Protein AF-A0AAW2Z610-F1 (afdb_monomer_lite)

Radius of gyration: 29.74 Å; chains: 1; bounding box: 74×66×69 Å

Secondary structure (DSSP, 8-state):
--------------------------------------------------------------HHHHHTTTTS-HHHHHHHHTS-HHHHHHHHHHTT--S-GGGGS-HHHHHTSHHHHHH---TT------HHHHHHHHHHHHHHHHT-----GGG---------GGGGG------TTSSSSS-------

Organism: NCBI:txid1008807

Structure (mmCIF, N/CA/C/O backbone):
data_AF-A0AAW2Z610-F1
#
_entry.id   AF-A0AAW2Z610-F1
#
loop_
_atom_site.group_PDB
_atom_site.id
_atom_site.type_symbol
_atom_site.label_atom_id
_atom_site.label_alt_id
_atom_site.label_comp_id
_atom_site.label_asym_id
_atom_site.label_entity_id
_atom_site.label_seq_id
_atom_site.pdbx_PDB_ins_code
_atom_site.Cartn_x
_atom_site.Cartn_y
_atom_site.Cartn_z
_atom_site.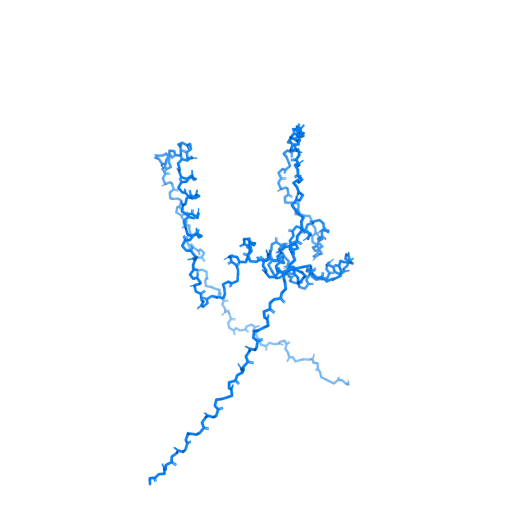occupancy
_atom_site.B_iso_or_equiv
_atom_site.auth_seq_id
_atom_site.auth_comp_id
_atom_site.auth_asym_id
_atom_site.auth_atom_id
_atom_site.pdbx_PDB_model_num
ATOM 1 N N . MET A 1 1 ? 39.059 36.632 32.746 1.00 48.03 1 MET A N 1
ATOM 2 C CA . MET A 1 1 ? 37.809 36.703 31.964 1.00 48.03 1 MET A CA 1
ATOM 3 C C . MET A 1 1 ? 38.210 36.433 30.533 1.00 48.03 1 MET A C 1
ATOM 5 O O . MET A 1 1 ? 39.020 37.178 30.006 1.00 48.03 1 MET A O 1
ATOM 9 N N . VAL A 1 2 ? 37.829 35.264 30.027 1.00 54.25 2 VAL A N 1
ATOM 10 C CA . VAL A 1 2 ? 38.262 34.728 28.732 1.00 54.25 2 VAL A CA 1
ATOM 11 C C . VAL A 1 2 ? 37.172 35.094 27.732 1.00 54.25 2 VAL A C 1
ATOM 13 O O . VAL A 1 2 ? 36.007 34.819 28.003 1.00 54.25 2 VAL A O 1
ATOM 16 N N . GLU A 1 3 ? 37.532 35.790 26.657 1.00 62.56 3 GLU A N 1
ATOM 17 C CA . GLU A 1 3 ? 36.595 36.161 25.597 1.00 62.56 3 GLU A CA 1
ATOM 18 C C . GLU A 1 3 ? 36.526 35.029 24.569 1.00 62.56 3 GLU A C 1
ATOM 20 O O . GLU A 1 3 ? 37.522 34.709 23.918 1.00 62.56 3 GLU A O 1
ATOM 25 N N . ASP A 1 4 ? 35.355 34.404 24.459 1.00 62.88 4 ASP A N 1
ATOM 26 C CA . ASP A 1 4 ? 35.074 33.347 23.493 1.00 62.88 4 ASP A CA 1
ATOM 27 C C . ASP A 1 4 ? 34.683 33.952 22.137 1.00 62.88 4 ASP A C 1
ATOM 29 O O . ASP A 1 4 ? 33.720 34.712 22.011 1.00 62.88 4 ASP A O 1
ATOM 33 N N . GLY A 1 5 ? 35.454 33.589 21.111 1.00 60.78 5 GLY A N 1
ATOM 34 C CA . GLY A 1 5 ? 35.233 33.962 19.720 1.00 60.78 5 GLY A CA 1
ATOM 35 C C . GLY A 1 5 ? 34.087 33.186 19.066 1.00 60.78 5 GLY A C 1
ATOM 36 O O . GLY A 1 5 ? 34.005 31.961 19.144 1.00 60.78 5 GLY A O 1
ATOM 37 N N . LEU A 1 6 ? 33.234 33.915 18.347 1.00 60.59 6 LEU A N 1
ATOM 38 C CA . LEU A 1 6 ? 32.196 33.380 17.469 1.00 60.59 6 LEU A CA 1
ATOM 39 C C . LEU A 1 6 ? 32.419 33.907 16.047 1.00 60.59 6 LEU A C 1
ATOM 41 O O . LEU A 1 6 ? 31.909 34.960 15.678 1.00 60.59 6 LEU A O 1
ATOM 45 N N . GLU A 1 7 ? 33.140 33.146 15.225 1.00 59.97 7 GLU A N 1
ATOM 46 C CA . GLU A 1 7 ? 33.149 33.325 13.770 1.00 59.97 7 GLU A CA 1
ATOM 47 C C . GLU A 1 7 ? 32.462 32.126 13.111 1.00 59.97 7 GLU A C 1
ATOM 49 O O . GLU A 1 7 ? 33.054 31.068 12.903 1.00 59.97 7 GLU A O 1
ATOM 54 N N . ASN A 1 8 ? 31.181 32.287 12.776 1.00 55.69 8 ASN A N 1
ATOM 55 C CA . ASN A 1 8 ? 30.439 31.319 11.973 1.00 55.69 8 ASN A CA 1
ATOM 56 C C . ASN A 1 8 ? 30.321 31.860 10.543 1.00 55.69 8 ASN A C 1
ATOM 58 O O . ASN A 1 8 ? 29.504 32.731 10.242 1.00 55.69 8 ASN A O 1
ATOM 62 N N . THR A 1 9 ? 31.177 31.360 9.652 1.00 55.22 9 THR A N 1
ATOM 63 C CA . THR A 1 9 ? 31.204 31.744 8.238 1.00 55.22 9 THR A CA 1
ATOM 64 C C . THR A 1 9 ? 30.067 31.057 7.477 1.00 55.22 9 THR A C 1
ATOM 66 O O . THR A 1 9 ? 30.121 29.882 7.109 1.00 55.22 9 THR A O 1
ATOM 69 N N . GLY A 1 10 ? 29.000 31.817 7.227 1.00 56.06 10 GLY A N 1
ATOM 70 C CA . GLY A 1 10 ? 27.872 31.409 6.395 1.00 56.06 10 GLY A CA 1
ATOM 71 C C . GLY A 1 10 ? 28.283 31.205 4.936 1.00 56.06 10 GLY A C 1
ATOM 72 O O . GLY A 1 10 ? 28.441 32.158 4.176 1.00 56.06 10 GLY A O 1
ATOM 73 N N . LYS A 1 11 ? 28.414 29.946 4.506 1.00 61.00 11 LYS A N 1
ATOM 74 C CA . LYS A 1 11 ? 28.539 29.589 3.085 1.00 61.00 11 LYS A CA 1
ATOM 75 C C . LYS A 1 11 ? 27.160 29.604 2.422 1.00 61.00 11 LYS A C 1
ATOM 77 O O . LYS A 1 11 ? 26.455 28.595 2.399 1.00 61.00 11 LYS A O 1
ATOM 82 N N . GLY A 1 12 ? 26.796 30.756 1.863 1.00 53.06 12 GLY A N 1
ATOM 83 C CA . GLY A 1 12 ? 25.652 30.906 0.967 1.00 53.06 12 GLY A CA 1
ATOM 84 C C . GLY A 1 12 ? 25.846 30.102 -0.321 1.00 53.06 12 GLY A C 1
ATOM 85 O O . GLY A 1 12 ? 26.834 30.275 -1.035 1.00 53.06 12 GLY A O 1
ATOM 86 N N . ARG A 1 13 ? 24.902 29.210 -0.636 1.00 58.84 13 ARG A N 1
ATOM 87 C CA . ARG A 1 13 ? 24.824 28.569 -1.955 1.00 58.84 13 ARG A CA 1
ATOM 88 C C . ARG A 1 13 ? 23.945 29.424 -2.857 1.00 58.84 13 ARG A C 1
ATOM 90 O O . ARG A 1 13 ? 22.741 29.523 -2.656 1.00 58.84 13 ARG A O 1
ATOM 97 N N . ASN A 1 14 ? 24.584 30.032 -3.846 1.00 58.62 14 ASN A N 1
ATOM 98 C CA . ASN A 1 14 ? 23.962 30.794 -4.917 1.00 58.62 14 ASN A CA 1
ATOM 99 C C . ASN A 1 14 ? 23.337 29.816 -5.932 1.00 58.62 14 ASN A C 1
ATOM 101 O O . ASN A 1 14 ? 24.054 29.185 -6.711 1.00 58.62 14 ASN A O 1
ATOM 105 N N . ILE A 1 15 ? 22.015 29.629 -5.877 1.00 65.75 15 ILE A N 1
ATOM 106 C CA . ILE A 1 15 ? 21.271 28.828 -6.858 1.00 65.75 15 ILE A CA 1
ATOM 107 C C . ILE A 1 15 ? 20.930 29.745 -8.031 1.00 65.75 15 ILE A C 1
ATOM 109 O O . ILE A 1 15 ? 20.073 30.621 -7.951 1.00 65.75 15 ILE A O 1
ATOM 113 N N . LYS A 1 16 ? 21.658 29.539 -9.125 1.00 61.31 16 LYS A N 1
ATOM 114 C CA . LYS A 1 16 ? 21.497 30.232 -10.399 1.00 61.31 16 LYS A CA 1
ATOM 115 C C . LYS A 1 16 ? 20.236 29.694 -11.085 1.00 61.31 16 LYS A C 1
ATOM 117 O O . LYS A 1 16 ? 20.254 28.599 -11.643 1.00 61.31 16 LYS A O 1
ATOM 122 N N . ASN A 1 17 ? 19.142 30.448 -11.014 1.00 53.19 17 ASN A N 1
ATOM 123 C CA . ASN A 1 17 ? 17.925 30.173 -11.774 1.00 53.19 17 ASN A CA 1
ATOM 124 C C . ASN A 1 17 ? 18.220 30.370 -13.266 1.00 53.19 17 ASN A C 1
ATOM 126 O O . ASN A 1 17 ? 18.568 31.471 -13.693 1.00 53.19 17 ASN A O 1
ATOM 130 N N . LYS A 1 18 ? 18.123 29.288 -14.043 1.00 61.69 18 LYS A N 1
ATOM 131 C CA . LYS A 1 18 ? 18.209 29.318 -15.502 1.00 61.69 18 LYS A CA 1
ATOM 132 C C . LYS A 1 18 ? 16.789 29.318 -16.057 1.00 61.69 18 LYS A C 1
ATOM 134 O O . LYS A 1 18 ? 16.090 28.310 -15.990 1.00 61.69 18 LYS A O 1
ATOM 139 N N . SER A 1 19 ? 16.389 30.492 -16.520 1.00 61.28 19 SER A N 1
ATOM 140 C CA . SER A 1 19 ? 15.178 30.749 -17.283 1.00 61.28 19 SER A CA 1
ATOM 141 C C . SER A 1 19 ? 15.263 30.135 -18.682 1.00 61.28 19 SER A C 1
ATOM 143 O O . SER A 1 19 ? 16.357 29.918 -19.203 1.00 61.28 19 SER A O 1
ATOM 145 N N . ASP A 1 20 ? 14.073 29.960 -19.257 1.00 53.59 20 ASP A N 1
ATOM 146 C CA . ASP A 1 20 ? 13.773 29.828 -20.683 1.00 53.59 20 ASP A CA 1
ATOM 147 C C . ASP A 1 20 ? 14.098 28.482 -21.345 1.00 53.59 20 ASP A C 1
ATOM 149 O O . ASP A 1 20 ? 15.247 28.145 -21.590 1.00 53.59 20 ASP A O 1
ATOM 153 N N . GLU A 1 21 ? 13.050 27.744 -21.734 1.00 58.50 21 GLU A N 1
ATOM 154 C CA . GLU A 1 21 ? 12.714 27.684 -23.160 1.00 58.50 21 GLU A CA 1
ATOM 155 C C . GLU A 1 21 ? 11.258 27.252 -23.388 1.00 58.50 21 GLU A C 1
ATOM 157 O O . GLU A 1 21 ? 10.757 26.261 -22.853 1.00 58.50 21 GLU A O 1
ATOM 162 N N . LYS A 1 22 ? 10.572 28.055 -24.199 1.00 55.06 22 LYS A N 1
ATOM 163 C CA . LYS A 1 22 ? 9.218 27.857 -24.704 1.00 55.06 22 LYS A CA 1
ATOM 164 C C . LYS A 1 22 ? 9.199 26.677 -25.678 1.00 55.06 22 LYS A C 1
ATOM 166 O O . LYS A 1 22 ? 9.971 26.662 -26.630 1.00 55.06 22 LYS A O 1
ATOM 171 N N . ARG A 1 23 ? 8.228 25.769 -25.541 1.00 56.94 23 ARG A N 1
ATOM 172 C CA . ARG A 1 23 ? 7.770 24.950 -26.672 1.00 56.94 23 ARG A CA 1
ATOM 173 C C . ARG A 1 23 ? 6.259 24.763 -26.619 1.00 56.94 23 ARG A C 1
ATOM 175 O O . ARG A 1 23 ? 5.730 23.865 -25.976 1.00 56.94 23 ARG A O 1
ATOM 182 N N . SER A 1 24 ? 5.585 25.682 -27.299 1.00 61.16 24 SER A N 1
ATOM 183 C CA . SER A 1 24 ? 4.269 25.490 -27.900 1.00 61.16 24 SER A CA 1
ATOM 184 C C . SER A 1 24 ? 4.305 24.299 -28.861 1.00 61.16 24 SER A C 1
ATOM 186 O O . SER A 1 24 ? 5.306 24.140 -29.551 1.00 61.16 24 SER A O 1
ATOM 188 N N . HIS A 1 25 ? 3.241 23.490 -28.886 1.00 46.66 25 HIS A N 1
ATOM 189 C CA . HIS A 1 25 ? 2.598 22.847 -30.051 1.00 46.66 25 HIS A CA 1
ATOM 190 C C . HIS A 1 25 ? 1.812 21.604 -29.595 1.00 46.66 25 HIS A C 1
ATOM 192 O O . HIS A 1 25 ? 2.359 20.747 -28.910 1.00 46.66 25 HIS A O 1
ATOM 198 N N . GLY A 1 26 ? 0.549 21.501 -30.028 1.00 48.19 26 GLY A N 1
ATOM 199 C CA . GLY A 1 26 ? -0.184 20.230 -30.078 1.00 48.19 26 GLY A CA 1
ATOM 200 C C . GLY A 1 26 ? -1.444 20.155 -29.223 1.00 48.19 26 GLY A C 1
ATOM 201 O O . GLY A 1 26 ? -1.530 19.323 -28.328 1.00 48.19 26 GLY A O 1
ATOM 202 N N . LEU A 1 27 ? -2.429 21.010 -29.505 1.00 49.12 27 LEU A N 1
ATOM 203 C CA . LEU A 1 27 ? -3.800 20.831 -29.031 1.00 49.12 27 LEU A CA 1
ATOM 204 C C . LEU A 1 27 ? -4.490 19.808 -29.955 1.00 49.12 27 LEU A C 1
ATOM 206 O O . LEU A 1 27 ? -5.185 20.197 -30.888 1.00 49.12 27 LEU A O 1
ATOM 210 N N . GLU A 1 28 ? -4.264 18.512 -29.739 1.00 54.34 28 GLU A N 1
ATOM 211 C CA . GLU A 1 28 ? -5.088 17.468 -30.361 1.00 54.34 28 GLU A CA 1
ATOM 212 C C . GLU A 1 28 ? -6.207 17.074 -29.397 1.00 54.34 28 GLU A C 1
ATOM 214 O O . GLU A 1 28 ? -5.995 16.517 -28.319 1.00 54.34 28 GLU A O 1
ATOM 219 N N . GLN A 1 29 ? -7.423 17.447 -29.783 1.00 44.22 29 GLN A N 1
ATOM 220 C CA . GLN A 1 29 ? -8.654 17.074 -29.110 1.00 44.22 29 GLN A CA 1
ATOM 221 C C . GLN A 1 29 ? -8.979 15.624 -29.482 1.00 44.22 29 GLN A C 1
ATOM 223 O O . GLN A 1 29 ? -9.580 15.359 -30.519 1.00 44.22 29 GLN A O 1
ATOM 228 N N . CYS A 1 30 ? -8.586 14.672 -28.640 1.00 40.16 30 CYS A N 1
ATOM 229 C CA . CYS A 1 30 ? -9.021 13.285 -28.774 1.00 40.16 30 CYS A CA 1
ATOM 230 C C . CYS A 1 30 ? -10.387 13.126 -28.092 1.00 40.16 30 CYS A C 1
ATOM 232 O O . CYS A 1 30 ? -10.473 12.858 -26.892 1.00 40.16 30 CYS A O 1
ATOM 234 N N . THR A 1 31 ? -11.470 13.300 -28.849 1.00 51.00 31 THR A N 1
ATOM 235 C CA . THR A 1 31 ? -12.830 12.946 -28.425 1.00 51.00 31 THR A CA 1
ATOM 236 C C . THR A 1 31 ? -12.934 11.426 -28.300 1.00 51.00 31 THR A C 1
ATOM 238 O O . THR A 1 31 ? -13.162 10.722 -29.282 1.00 51.00 31 THR A O 1
ATOM 241 N N . THR A 1 32 ? -12.729 10.899 -27.093 1.00 55.25 32 THR A N 1
ATOM 242 C CA . THR A 1 32 ? -12.977 9.481 -26.810 1.00 55.25 32 THR A CA 1
ATOM 243 C C . THR A 1 32 ? -14.463 9.299 -26.545 1.00 55.25 32 THR A C 1
ATOM 245 O O . THR A 1 32 ? -14.967 9.635 -25.475 1.00 55.25 32 THR A O 1
ATOM 248 N N . THR A 1 33 ? -15.157 8.785 -27.555 1.00 56.94 33 THR A N 1
A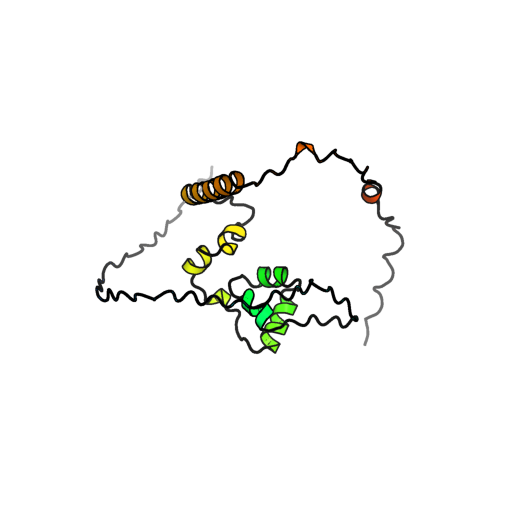TOM 249 C CA . THR A 1 33 ? -16.507 8.233 -27.472 1.00 56.94 33 THR A CA 1
ATOM 250 C C . THR A 1 33 ? -16.571 7.220 -26.332 1.00 56.94 33 THR A C 1
ATOM 252 O O . THR A 1 33 ? -15.944 6.164 -26.382 1.00 56.94 33 THR A O 1
ATOM 255 N N . ILE A 1 34 ? -17.322 7.555 -25.285 1.00 49.72 34 ILE A N 1
ATOM 256 C CA . ILE A 1 34 ? -17.634 6.651 -24.181 1.00 49.72 34 ILE A CA 1
ATOM 257 C C . ILE A 1 34 ? -18.742 5.718 -24.679 1.00 49.72 34 ILE A C 1
ATOM 259 O O . ILE A 1 34 ? -19.923 6.053 -24.631 1.00 49.72 34 ILE A O 1
ATOM 263 N N . GLY A 1 35 ? -18.351 4.557 -25.203 1.00 49.44 35 GLY A N 1
ATOM 264 C CA . GLY A 1 35 ? -19.255 3.430 -25.405 1.00 49.44 35 GLY A CA 1
ATOM 265 C C . GLY A 1 35 ? -19.542 2.772 -24.058 1.00 49.44 35 GLY A C 1
ATOM 266 O O . GLY A 1 35 ? -18.708 2.038 -23.535 1.00 49.44 35 GLY A O 1
ATOM 267 N N . LEU A 1 36 ? -20.705 3.065 -23.477 1.00 48.50 36 LEU A N 1
ATOM 268 C CA . LEU A 1 36 ? -21.259 2.303 -22.359 1.00 48.50 36 LEU A CA 1
ATOM 269 C C . LEU A 1 36 ? -21.870 1.011 -22.917 1.00 48.50 36 LEU A C 1
ATOM 271 O O . LEU A 1 36 ? -23.078 0.927 -23.126 1.00 48.50 36 LEU A O 1
ATOM 275 N N . GLU A 1 37 ? -21.034 0.007 -23.180 1.00 47.50 37 GLU A N 1
ATOM 276 C CA . GLU A 1 37 ? -21.512 -1.368 -23.331 1.00 47.50 37 GLU A CA 1
ATOM 277 C C . GLU A 1 37 ? -21.808 -1.924 -21.933 1.00 47.50 37 GLU A C 1
ATOM 279 O O . GLU A 1 37 ? -20.920 -2.266 -21.148 1.00 47.50 37 GLU A O 1
ATOM 284 N N . LEU A 1 38 ? -23.098 -1.937 -21.599 1.00 53.91 38 LEU A N 1
ATOM 285 C CA . LEU A 1 38 ? -23.654 -2.603 -20.429 1.00 53.91 38 LEU A CA 1
ATOM 286 C C . LEU A 1 38 ? -23.567 -4.121 -20.630 1.00 53.91 38 LEU A C 1
ATOM 288 O O . LEU A 1 38 ? -24.530 -4.759 -21.051 1.00 53.91 38 LEU A O 1
ATOM 292 N N . ASN A 1 39 ? -22.423 -4.709 -20.284 1.00 51.16 39 ASN A N 1
ATOM 293 C CA . ASN A 1 39 ? -22.329 -6.153 -20.102 1.00 51.16 39 ASN A CA 1
ATOM 294 C C . ASN A 1 39 ? -22.974 -6.536 -18.768 1.00 51.16 39 ASN A C 1
ATOM 296 O O . ASN A 1 39 ? -22.394 -6.435 -17.686 1.00 51.16 39 ASN A O 1
ATOM 300 N N . SER A 1 40 ? -24.230 -6.957 -18.886 1.00 52.88 40 SER A N 1
ATOM 301 C CA . SER A 1 40 ? -24.996 -7.686 -17.884 1.00 52.88 40 SER A CA 1
ATOM 302 C C . SER A 1 40 ? -24.394 -9.084 -17.690 1.00 52.88 40 SER A C 1
ATOM 304 O O . SER A 1 40 ? -24.893 -10.067 -18.237 1.00 52.88 40 SER A O 1
ATOM 306 N N . GLU A 1 41 ? -23.341 -9.194 -16.883 1.00 48.06 41 GLU A N 1
ATOM 307 C CA . GLU A 1 41 ? -22.791 -10.481 -16.444 1.00 48.06 41 GLU A CA 1
ATOM 308 C C . GLU A 1 41 ? -23.065 -10.704 -14.952 1.00 48.06 41 GLU A C 1
ATOM 310 O O . GLU A 1 41 ? -22.326 -10.305 -14.058 1.00 48.06 41 GLU A O 1
ATOM 315 N N . LYS A 1 42 ? -24.221 -11.333 -14.721 1.00 51.91 42 LYS A N 1
ATOM 316 C CA . LYS A 1 42 ? -24.447 -12.443 -13.787 1.00 51.91 42 LYS A CA 1
ATOM 317 C C . LYS A 1 42 ? -23.645 -12.380 -12.478 1.00 51.91 42 LYS A C 1
ATOM 319 O O . LYS A 1 42 ? -22.539 -12.899 -12.369 1.00 51.91 42 LYS A O 1
ATOM 324 N N . ALA A 1 43 ? -24.294 -11.847 -11.446 1.00 45.38 43 ALA A N 1
ATOM 325 C CA . ALA A 1 43 ? -23.890 -11.993 -10.056 1.00 45.38 43 ALA A CA 1
ATOM 326 C C .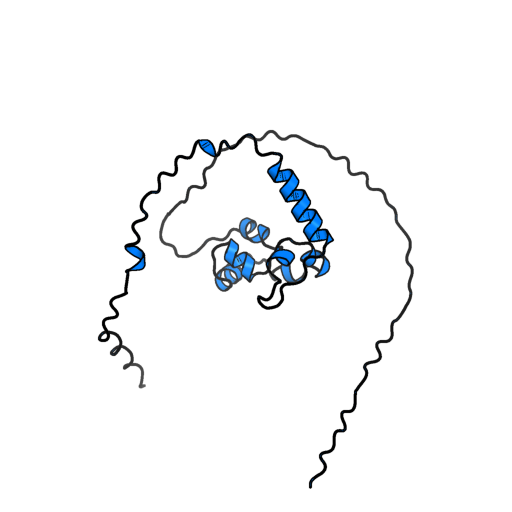 ALA A 1 43 ? -23.835 -13.480 -9.652 1.00 45.38 43 ALA A C 1
ATOM 328 O O . ALA A 1 43 ? -24.813 -14.056 -9.176 1.00 45.38 43 ALA A O 1
ATOM 329 N N . SER A 1 44 ? -22.674 -14.111 -9.813 1.00 45.19 44 SER A N 1
ATOM 330 C CA . SER A 1 44 ? -22.294 -15.272 -9.016 1.00 45.19 44 SER A CA 1
ATOM 331 C C . SER A 1 44 ? -21.860 -14.760 -7.646 1.00 45.19 44 SER A C 1
ATOM 333 O O . SER A 1 44 ? -20.721 -14.350 -7.433 1.00 45.19 44 SER A O 1
ATOM 335 N N . SER A 1 45 ? -22.833 -14.744 -6.741 1.00 45.75 45 SER A N 1
ATOM 336 C CA . SER A 1 45 ? -22.687 -14.643 -5.293 1.00 45.75 45 SER A CA 1
ATOM 337 C C . SER A 1 45 ? -21.761 -15.752 -4.770 1.00 45.75 45 SER A C 1
ATOM 339 O O . SER A 1 45 ? -22.227 -16.773 -4.271 1.00 45.75 45 SER A O 1
ATOM 341 N N . SER A 1 46 ? -20.446 -15.569 -4.886 1.00 41.41 46 SER A N 1
ATOM 342 C CA . SER A 1 46 ? -19.460 -16.366 -4.157 1.00 41.41 46 SER A CA 1
ATOM 343 C C . SER A 1 46 ? -19.074 -15.589 -2.905 1.00 41.41 46 SER A C 1
ATOM 345 O O . SER A 1 46 ? -18.242 -14.678 -2.934 1.00 41.41 46 SER A O 1
ATOM 347 N N . SER A 1 47 ? -19.757 -15.934 -1.818 1.00 49.00 47 SER A N 1
ATOM 348 C CA . SER A 1 47 ? -19.369 -15.621 -0.446 1.00 49.00 47 SER A CA 1
ATOM 349 C C . SER A 1 47 ? -17.862 -15.874 -0.257 1.00 49.00 47 SER A C 1
ATOM 351 O O . SER A 1 47 ? -17.352 -16.827 -0.849 1.00 49.00 47 SER A O 1
ATOM 353 N N . PRO A 1 48 ? -17.119 -15.057 0.514 1.00 54.28 48 PRO A N 1
ATOM 354 C CA . PRO A 1 48 ? -15.710 -15.313 0.779 1.00 54.28 48 PRO A CA 1
ATOM 355 C C . PRO A 1 48 ? -15.608 -16.537 1.692 1.00 54.28 48 PRO A C 1
ATOM 357 O O . PRO A 1 48 ? -15.613 -16.433 2.918 1.00 54.28 48 PRO A O 1
ATOM 360 N N . GLU A 1 49 ? -15.569 -17.705 1.068 1.00 46.88 49 GLU A N 1
ATOM 361 C CA . GLU A 1 49 ? -15.309 -18.982 1.703 1.00 46.88 49 GLU A CA 1
ATOM 362 C C . GLU A 1 49 ? -13.876 -18.945 2.233 1.00 46.88 49 GLU A C 1
ATOM 364 O O . GLU A 1 49 ? -12.888 -18.935 1.496 1.00 46.88 49 GLU A O 1
ATOM 369 N N . LEU A 1 50 ? -13.777 -18.802 3.552 1.00 53.56 50 LEU A N 1
ATOM 370 C CA . LEU A 1 50 ? -12.548 -18.981 4.300 1.00 53.56 50 LEU A CA 1
ATOM 371 C C . LEU A 1 50 ? -12.218 -20.474 4.261 1.00 53.56 50 LEU A C 1
ATOM 373 O O . LEU A 1 50 ? -12.496 -21.195 5.216 1.00 53.56 50 LEU A O 1
ATOM 377 N N . GLU A 1 51 ? -11.657 -20.936 3.143 1.00 56.00 51 GLU A N 1
ATOM 378 C CA . GLU A 1 51 ? -11.097 -22.279 3.046 1.00 56.00 51 GLU A CA 1
ATOM 379 C C . GLU A 1 51 ? -9.898 -22.385 3.990 1.00 56.00 51 GLU A C 1
ATOM 381 O O . GLU A 1 51 ? -8.761 -22.002 3.701 1.00 56.00 51 GLU A O 1
ATOM 386 N N . LEU A 1 52 ? -10.208 -22.880 5.183 1.00 62.94 52 LEU A N 1
ATOM 387 C CA . LEU A 1 52 ? -9.278 -23.261 6.223 1.00 62.94 52 LEU A CA 1
ATOM 388 C C . LEU A 1 52 ? -8.783 -24.683 5.908 1.00 62.94 52 LEU A C 1
ATOM 390 O O . LEU A 1 52 ? -9.168 -25.639 6.574 1.00 62.94 52 LEU A O 1
ATOM 394 N N . ALA A 1 53 ? -7.967 -24.840 4.863 1.00 50.66 53 ALA A N 1
ATOM 395 C CA . ALA A 1 53 ? -7.429 -26.143 4.472 1.00 50.66 53 ALA A CA 1
ATOM 396 C C . ALA A 1 53 ? -5.896 -26.193 4.588 1.00 50.66 53 ALA A C 1
ATOM 398 O O . ALA A 1 53 ? -5.156 -25.539 3.857 1.00 50.66 53 ALA A O 1
ATOM 399 N N . GLU A 1 54 ? -5.477 -26.997 5.567 1.00 49.50 54 GLU A N 1
ATOM 400 C CA . GLU A 1 54 ? -4.205 -27.711 5.709 1.00 49.50 54 GLU A CA 1
ATOM 401 C C . GLU A 1 54 ? -2.903 -26.908 5.608 1.00 49.50 54 GLU A C 1
ATOM 403 O O . GLU A 1 54 ? -2.296 -26.761 4.551 1.00 49.50 54 GLU A O 1
ATOM 408 N N . ASN A 1 55 ? -2.474 -26.454 6.793 1.00 52.56 55 ASN A N 1
ATOM 409 C CA . ASN A 1 55 ? -1.130 -26.382 7.397 1.00 52.56 55 ASN A CA 1
ATOM 410 C C . ASN A 1 55 ? 0.139 -26.571 6.535 1.00 52.56 55 ASN A C 1
ATOM 412 O O . ASN A 1 55 ? 1.178 -27.039 7.002 1.00 52.56 55 ASN A O 1
ATOM 416 N N . THR A 1 56 ? 0.120 -26.125 5.292 1.00 52.56 56 THR A N 1
ATOM 417 C CA . THR A 1 56 ? 1.309 -25.781 4.542 1.00 52.56 56 THR A CA 1
ATOM 418 C C . THR A 1 56 ? 1.511 -24.299 4.796 1.00 52.56 56 THR A C 1
ATOM 420 O O . THR A 1 56 ? 0.838 -23.447 4.228 1.00 52.56 56 THR A O 1
ATOM 423 N N . HIS A 1 57 ? 2.452 -23.956 5.679 1.00 64.62 57 HIS A N 1
ATOM 424 C CA . HIS A 1 57 ? 2.816 -22.573 6.041 1.00 64.62 57 HIS A CA 1
ATOM 425 C C . HIS A 1 57 ? 3.296 -21.696 4.854 1.00 64.62 57 HIS A C 1
ATOM 427 O O . HIS A 1 57 ? 3.894 -20.633 5.034 1.00 64.62 57 HIS A O 1
ATOM 433 N N . ARG A 1 58 ? 3.075 -22.134 3.612 1.00 74.44 58 ARG A N 1
ATOM 434 C CA . ARG A 1 58 ? 3.433 -21.463 2.373 1.00 74.44 58 ARG A CA 1
ATOM 435 C C . ARG A 1 58 ? 2.237 -20.666 1.873 1.00 74.44 58 ARG A C 1
ATOM 437 O O . ARG A 1 58 ? 1.438 -21.136 1.077 1.00 74.44 58 ARG A O 1
ATOM 444 N N . ILE A 1 59 ? 2.177 -19.406 2.287 1.00 86.12 59 ILE A N 1
ATOM 445 C CA . ILE A 1 59 ? 1.232 -18.430 1.740 1.00 86.12 59 ILE A CA 1
ATOM 446 C C . ILE A 1 59 ? 1.480 -18.321 0.225 1.00 86.12 59 ILE A C 1
ATOM 448 O O . ILE A 1 59 ? 2.569 -17.923 -0.216 1.00 86.12 59 ILE A O 1
ATOM 452 N N . ASN A 1 60 ? 0.496 -18.731 -0.574 1.00 89.25 60 ASN A N 1
ATOM 453 C CA . ASN A 1 60 ? 0.536 -18.641 -2.030 1.00 89.25 60 ASN A CA 1
ATOM 454 C C . ASN A 1 60 ? -0.032 -17.283 -2.456 1.00 89.25 60 ASN A C 1
ATOM 456 O O . ASN A 1 60 ? -1.201 -16.974 -2.229 1.00 89.25 60 ASN A O 1
ATOM 460 N N . LEU A 1 61 ? 0.817 -16.437 -3.043 1.00 92.81 61 LEU A N 1
ATOM 461 C CA . LEU A 1 61 ? 0.434 -15.115 -3.533 1.00 92.81 61 LEU A CA 1
ATOM 462 C C . LEU A 1 61 ? 0.422 -15.136 -5.062 1.00 92.81 61 LEU A C 1
ATOM 464 O O . LEU A 1 61 ? 1.479 -15.205 -5.683 1.00 92.81 61 LEU A O 1
ATOM 468 N N . SER A 1 62 ? -0.769 -15.057 -5.662 1.00 94.94 62 SER A N 1
ATOM 469 C CA . SER A 1 62 ? -0.909 -14.916 -7.116 1.00 94.94 62 SER A CA 1
ATOM 470 C C . SER A 1 62 ? -0.396 -13.553 -7.595 1.00 94.94 62 SER A C 1
ATOM 472 O O . SER A 1 62 ? -0.568 -12.532 -6.916 1.00 94.94 62 SER A O 1
ATOM 474 N N . ARG A 1 63 ? 0.179 -13.532 -8.803 1.00 95.31 63 ARG A N 1
ATOM 475 C CA . ARG A 1 63 ? 0.666 -12.326 -9.485 1.00 95.31 63 ARG A CA 1
ATOM 476 C C . ARG A 1 63 ? -0.396 -11.229 -9.543 1.00 95.31 63 ARG A C 1
ATOM 478 O O . ARG A 1 63 ? -0.094 -10.076 -9.233 1.00 95.31 63 ARG A O 1
ATOM 485 N N . ASP A 1 64 ? -1.638 -11.584 -9.859 1.00 96.12 64 ASP A N 1
ATOM 486 C CA . ASP A 1 64 ? -2.738 -10.620 -9.986 1.00 96.12 64 ASP A CA 1
ATOM 487 C C . ASP A 1 64 ? -3.090 -9.978 -8.649 1.00 96.12 64 ASP A C 1
ATOM 489 O O . ASP A 1 64 ? -3.358 -8.777 -8.574 1.00 96.12 64 ASP A O 1
ATOM 493 N N . LYS A 1 65 ? -3.017 -10.761 -7.565 1.00 95.25 65 LYS A N 1
ATOM 494 C CA . LYS A 1 65 ? -3.252 -10.265 -6.208 1.00 95.25 65 LYS A CA 1
ATOM 495 C C . LYS A 1 65 ? -2.193 -9.235 -5.825 1.00 95.25 65 LYS A C 1
ATOM 497 O O . LYS A 1 65 ? -2.538 -8.193 -5.280 1.00 95.25 65 LYS A O 1
ATOM 502 N N . ILE A 1 66 ? -0.925 -9.485 -6.155 1.00 95.69 66 ILE A N 1
ATOM 503 C CA . ILE A 1 66 ? 0.178 -8.561 -5.859 1.00 95.69 66 ILE A CA 1
ATOM 504 C C . ILE A 1 66 ? 0.092 -7.297 -6.737 1.00 95.69 66 ILE A C 1
ATOM 506 O O . ILE A 1 66 ? 0.275 -6.188 -6.229 1.00 95.69 66 ILE A O 1
ATOM 510 N N . LYS A 1 67 ? -0.241 -7.439 -8.029 1.00 95.38 67 LYS A N 1
ATOM 511 C CA . LYS A 1 67 ? -0.301 -6.336 -9.008 1.00 95.38 67 LYS A CA 1
ATOM 512 C C . LYS A 1 67 ? -1.259 -5.215 -8.595 1.00 95.38 67 LYS A C 1
ATOM 514 O O . LYS A 1 67 ? -0.963 -4.043 -8.830 1.00 95.38 67 LYS A O 1
ATOM 519 N N . LYS A 1 68 ? -2.359 -5.552 -7.910 1.00 94.25 68 LYS A N 1
ATOM 520 C CA . LYS A 1 68 ? -3.316 -4.579 -7.345 1.00 94.25 68 LYS A CA 1
ATOM 521 C C . LYS A 1 68 ? -2.648 -3.553 -6.417 1.00 94.25 68 LYS A C 1
ATOM 523 O O . LYS A 1 68 ? -3.100 -2.414 -6.342 1.00 94.25 68 LYS A O 1
ATOM 528 N N . TYR A 1 69 ? -1.543 -3.924 -5.769 1.00 94.75 69 TYR A N 1
ATOM 529 C CA . TYR A 1 69 ? -0.859 -3.104 -4.767 1.00 94.75 69 TYR A CA 1
ATOM 530 C C . TYR A 1 69 ? 0.428 -2.433 -5.269 1.00 94.75 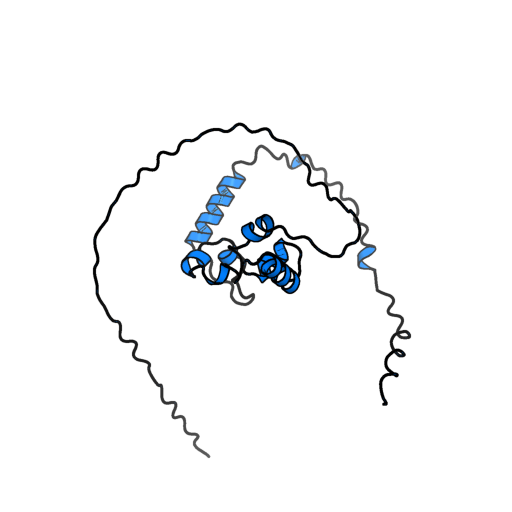69 TYR A C 1
ATOM 532 O O . TYR A 1 69 ? 1.146 -1.829 -4.474 1.00 94.75 69 TYR A O 1
ATOM 540 N N . PHE A 1 70 ? 0.732 -2.458 -6.572 1.00 93.56 70 PHE A N 1
ATOM 541 C CA . PHE A 1 70 ? 1.936 -1.802 -7.120 1.00 93.56 70 PHE A CA 1
ATOM 542 C C . PHE A 1 70 ? 1.960 -0.281 -6.952 1.00 93.56 70 PHE A C 1
ATOM 544 O O . PHE A 1 70 ? 3.028 0.328 -6.957 1.00 93.56 70 PHE A O 1
ATOM 551 N N . LYS A 1 71 ? 0.789 0.328 -6.748 1.00 89.94 71 LYS A N 1
ATOM 552 C CA . LYS A 1 71 ? 0.648 1.755 -6.439 1.00 89.94 71 LYS A CA 1
ATOM 553 C C . LYS A 1 71 ? 1.011 2.098 -4.987 1.00 89.94 71 LYS A C 1
ATOM 555 O O . LYS A 1 71 ? 0.974 3.268 -4.630 1.00 89.94 71 LYS A O 1
ATOM 560 N N . CYS A 1 72 ? 1.345 1.107 -4.157 1.00 90.44 72 CYS A N 1
ATOM 561 C CA . CYS A 1 72 ? 1.631 1.280 -2.735 1.00 90.44 72 CYS A CA 1
ATOM 562 C C . CYS A 1 72 ? 3.114 1.035 -2.402 1.00 90.44 72 CYS A C 1
ATOM 564 O O . CYS A 1 72 ? 3.776 0.219 -3.060 1.00 90.44 72 CYS A O 1
ATOM 566 N N . PRO A 1 73 ? 3.627 1.645 -1.314 1.00 92.31 73 PRO A N 1
ATOM 567 C CA . PRO A 1 73 ? 4.888 1.235 -0.715 1.00 92.31 73 PRO A CA 1
ATOM 568 C C . PRO A 1 73 ? 4.864 -0.249 -0.343 1.00 92.31 73 PRO A C 1
ATOM 570 O O . PRO A 1 73 ? 3.853 -0.776 0.123 1.00 92.31 73 PRO A O 1
ATOM 573 N N . GLN A 1 74 ? 6.008 -0.912 -0.484 1.00 94.12 74 GLN A N 1
ATOM 574 C CA . GLN A 1 74 ? 6.131 -2.349 -0.254 1.00 94.12 74 GLN A CA 1
ATOM 575 C C . GLN A 1 74 ? 5.691 -2.786 1.153 1.00 94.12 74 GLN A C 1
ATOM 577 O O . GLN A 1 74 ? 5.019 -3.805 1.297 1.00 94.12 74 GLN A O 1
ATOM 582 N N . GLY A 1 75 ? 6.038 -2.009 2.184 1.00 93.88 75 GLY A N 1
ATOM 583 C CA . GLY A 1 75 ? 5.621 -2.294 3.559 1.00 93.88 75 GLY A CA 1
ATOM 584 C C . GLY A 1 75 ? 4.101 -2.297 3.722 1.00 93.88 75 GLY A C 1
ATOM 585 O O . GLY A 1 75 ? 3.546 -3.173 4.376 1.00 93.88 75 GLY A O 1
ATOM 586 N N . LEU A 1 76 ? 3.420 -1.364 3.058 1.00 92.12 76 LEU A N 1
ATOM 587 C CA . LEU A 1 76 ? 1.966 -1.257 3.093 1.00 92.12 76 LEU A CA 1
ATOM 588 C C . LEU A 1 76 ? 1.300 -2.398 2.314 1.00 92.12 76 LEU A C 1
ATOM 590 O O . LEU A 1 76 ? 0.362 -3.020 2.804 1.00 92.12 76 LEU A O 1
ATOM 594 N N . ALA A 1 77 ? 1.827 -2.716 1.129 1.00 94.81 77 ALA A N 1
ATOM 595 C CA . ALA A 1 77 ? 1.352 -3.839 0.327 1.00 94.81 77 ALA A CA 1
ATOM 596 C C . ALA A 1 77 ? 1.448 -5.167 1.097 1.00 94.81 77 ALA A C 1
ATOM 598 O O . ALA A 1 77 ? 0.517 -5.967 1.061 1.00 94.81 77 ALA A O 1
ATOM 599 N N . ALA A 1 78 ? 2.536 -5.379 1.845 1.00 96.12 78 ALA A N 1
ATOM 600 C CA . ALA A 1 78 ? 2.706 -6.561 2.688 1.00 96.12 78 ALA A CA 1
ATOM 601 C C . ALA A 1 78 ? 1.625 -6.641 3.781 1.00 96.12 78 ALA A C 1
ATOM 603 O O . ALA A 1 78 ? 1.015 -7.695 3.961 1.00 96.12 78 ALA A O 1
ATOM 604 N N . ARG A 1 79 ? 1.310 -5.509 4.429 1.00 93.12 79 ARG A N 1
ATOM 605 C CA . ARG A 1 79 ? 0.222 -5.414 5.418 1.00 93.12 79 ARG A CA 1
ATOM 606 C C . ARG A 1 79 ? -1.142 -5.735 4.807 1.00 93.12 79 ARG A C 1
ATOM 608 O O . ARG A 1 79 ? -1.880 -6.515 5.396 1.00 93.12 79 ARG A O 1
ATOM 615 N N . PHE A 1 80 ? -1.460 -5.205 3.624 1.00 92.50 80 PHE A N 1
ATOM 616 C CA . PHE A 1 80 ? -2.730 -5.508 2.945 1.00 92.50 80 PHE A CA 1
ATOM 617 C C . PHE A 1 80 ? -2.848 -6.962 2.491 1.00 92.50 80 PHE A C 1
ATOM 619 O O . PHE A 1 80 ? -3.945 -7.510 2.457 1.00 92.50 80 PHE A O 1
ATOM 626 N N . LEU A 1 81 ? -1.726 -7.593 2.150 1.00 94.69 81 LEU A N 1
ATOM 627 C CA . LEU A 1 81 ? -1.682 -9.005 1.783 1.00 94.69 81 LEU A CA 1
ATOM 628 C C . LEU A 1 81 ? -1.632 -9.942 3.000 1.00 94.69 81 LEU A C 1
ATOM 630 O O . LEU A 1 81 ? -1.722 -11.153 2.808 1.00 94.69 81 LEU A O 1
ATOM 634 N N . GLY A 1 82 ? -1.486 -9.411 4.219 1.00 93.75 82 GLY A N 1
ATOM 635 C CA . GLY A 1 82 ? -1.368 -10.203 5.444 1.00 93.75 82 GLY A CA 1
ATOM 636 C C . GLY A 1 82 ? -0.057 -10.987 5.544 1.00 93.75 82 GLY A C 1
ATOM 637 O O . GLY A 1 82 ? -0.027 -12.063 6.132 1.00 93.75 82 GLY A O 1
ATOM 638 N N . VAL A 1 83 ? 1.029 -10.490 4.944 1.00 95.62 83 VAL A N 1
ATOM 639 C CA . VAL A 1 83 ? 2.332 -11.174 4.913 1.00 95.62 83 VAL A CA 1
ATOM 640 C C . VAL A 1 83 ? 3.455 -10.277 5.422 1.00 95.62 83 VAL A C 1
ATOM 642 O O . VAL A 1 83 ? 3.358 -9.052 5.408 1.00 95.62 83 VAL A O 1
ATOM 645 N N . SER A 1 84 ? 4.575 -10.877 5.828 1.00 96.12 84 SER A N 1
ATOM 646 C CA . SER A 1 84 ? 5.789 -10.109 6.115 1.00 96.12 84 SER A CA 1
ATOM 647 C C . SER A 1 84 ? 6.420 -9.558 4.829 1.00 96.12 84 SER A C 1
ATOM 649 O O . SER A 1 84 ? 6.307 -10.155 3.754 1.00 96.12 84 SER A O 1
ATOM 651 N N . ILE A 1 85 ? 7.143 -8.437 4.937 1.00 96.12 85 ILE A N 1
ATOM 652 C CA . ILE A 1 85 ? 7.840 -7.804 3.800 1.00 96.12 85 ILE A CA 1
ATOM 653 C C . ILE A 1 85 ? 8.790 -8.796 3.115 1.00 96.12 85 ILE A C 1
ATOM 655 O O . ILE A 1 85 ? 8.823 -8.878 1.889 1.00 96.12 85 ILE A O 1
ATOM 659 N N . SER A 1 86 ? 9.526 -9.589 3.897 1.00 96.25 86 SER A N 1
ATOM 660 C CA . SER A 1 86 ? 10.441 -10.614 3.385 1.00 96.25 86 SER A CA 1
ATOM 661 C C . SER A 1 86 ? 9.714 -11.688 2.573 1.00 96.25 86 SER A C 1
ATOM 663 O O . SER A 1 86 ? 10.202 -12.093 1.519 1.00 96.25 86 SER A O 1
ATOM 665 N N . THR A 1 87 ? 8.526 -12.108 3.022 1.00 95.75 87 THR A N 1
ATOM 666 C CA . THR A 1 87 ? 7.689 -13.081 2.301 1.00 95.75 87 THR A CA 1
ATOM 667 C C . THR A 1 87 ? 7.197 -12.500 0.983 1.00 95.75 87 THR A C 1
ATOM 669 O O . THR A 1 87 ? 7.323 -13.147 -0.055 1.00 95.75 87 THR A O 1
ATOM 672 N N . LEU A 1 88 ? 6.715 -11.253 1.001 1.00 96.50 88 LEU A N 1
ATOM 673 C CA . LEU A 1 88 ? 6.298 -10.551 -0.211 1.00 96.50 88 LEU A CA 1
ATOM 674 C C . LEU A 1 88 ? 7.450 -10.432 -1.218 1.00 96.50 88 LEU A C 1
ATOM 676 O O . LEU A 1 88 ? 7.251 -10.716 -2.395 1.00 96.50 88 LEU A O 1
ATOM 680 N N . LYS A 1 89 ? 8.656 -10.055 -0.766 1.00 95.19 89 LYS A N 1
ATOM 681 C CA . LYS A 1 89 ? 9.855 -9.970 -1.620 1.00 95.19 89 LYS A CA 1
ATOM 682 C C . LYS A 1 89 ? 10.183 -11.305 -2.266 1.00 95.19 89 LYS A C 1
ATOM 684 O O . LYS A 1 89 ? 10.364 -11.345 -3.475 1.00 95.19 89 LYS A O 1
ATOM 689 N N . ARG A 1 90 ? 10.239 -12.379 -1.474 1.00 95.12 90 ARG A N 1
ATOM 690 C CA . ARG A 1 90 ? 10.551 -13.719 -1.982 1.00 95.12 90 ARG A CA 1
ATOM 691 C C . ARG A 1 90 ? 9.566 -14.118 -3.079 1.00 95.12 90 ARG A C 1
ATOM 693 O O . ARG A 1 90 ? 9.992 -14.366 -4.196 1.00 95.12 90 ARG A O 1
ATOM 700 N N . ARG A 1 91 ? 8.259 -14.013 -2.811 1.00 95.25 91 ARG A N 1
ATOM 701 C CA . ARG A 1 91 ? 7.220 -14.310 -3.811 1.00 95.25 91 ARG A CA 1
ATOM 702 C C . ARG A 1 91 ? 7.293 -13.417 -5.047 1.00 95.25 91 ARG A C 1
ATOM 704 O O . ARG A 1 91 ? 7.004 -13.869 -6.143 1.00 95.25 91 ARG A O 1
ATOM 711 N N . PHE A 1 92 ? 7.675 -12.154 -4.888 1.00 95.62 92 PHE A N 1
ATOM 712 C CA . PHE A 1 92 ? 7.835 -11.234 -6.010 1.00 95.62 92 PHE A CA 1
ATOM 713 C C . PHE A 1 92 ? 9.000 -11.631 -6.933 1.00 95.62 92 PHE A C 1
ATOM 715 O O . PHE A 1 92 ? 8.863 -11.519 -8.151 1.00 95.62 92 PHE A O 1
ATOM 722 N N . TYR A 1 93 ? 10.113 -12.110 -6.364 1.00 95.38 93 TYR A N 1
ATOM 723 C CA . TYR A 1 93 ? 11.255 -12.625 -7.127 1.00 95.38 93 TYR A CA 1
ATOM 724 C C . TYR A 1 93 ? 10.977 -13.996 -7.745 1.00 95.38 93 TYR A C 1
ATOM 726 O O . TYR A 1 93 ? 11.342 -14.196 -8.897 1.00 95.38 93 TYR A O 1
ATOM 734 N N . ASP A 1 94 ? 10.268 -14.882 -7.038 1.00 94.88 94 ASP A N 1
ATOM 735 C CA . ASP A 1 94 ? 9.823 -16.179 -7.575 1.00 94.88 94 ASP A CA 1
ATOM 736 C C . ASP A 1 94 ? 8.955 -16.003 -8.841 1.00 94.88 94 ASP A C 1
ATOM 738 O O . ASP A 1 94 ? 8.916 -16.874 -9.701 1.00 94.88 94 ASP A O 1
ATOM 742 N N . LEU A 1 95 ? 8.253 -14.868 -8.954 1.00 94.38 95 LEU A N 1
ATOM 743 C CA . LEU A 1 95 ? 7.413 -14.491 -10.098 1.00 94.38 95 LEU A CA 1
ATOM 744 C C . LEU A 1 95 ? 8.155 -13.655 -11.161 1.00 94.38 95 LEU A C 1
ATOM 746 O O . LEU A 1 95 ? 7.507 -13.110 -12.056 1.00 94.38 95 LEU A O 1
ATOM 750 N N . GLU A 1 96 ? 9.475 -13.488 -11.028 1.00 94.75 96 GLU A N 1
ATOM 751 C CA . GLU A 1 96 ? 10.357 -12.786 -11.977 1.00 94.75 96 GLU A CA 1
ATOM 752 C C . GLU A 1 96 ? 9.932 -11.341 -12.305 1.00 94.75 96 GLU A C 1
ATOM 754 O O . GLU A 1 96 ? 10.198 -10.803 -13.378 1.00 94.75 96 GLU A O 1
ATOM 759 N N . MET A 1 97 ? 9.282 -10.652 -11.362 1.00 90.00 97 MET A N 1
ATOM 760 C CA . MET A 1 97 ? 8.765 -9.294 -11.595 1.00 90.00 97 MET A CA 1
ATOM 761 C C . MET A 1 97 ? 9.811 -8.175 -11.406 1.00 90.00 97 MET A C 1
ATOM 763 O O . MET A 1 97 ? 9.495 -6.995 -11.565 1.00 90.00 97 MET A O 1
ATOM 767 N N . GLY A 1 98 ? 11.059 -8.519 -11.074 1.00 92.50 98 GLY A N 1
ATOM 768 C CA . GLY A 1 98 ? 12.191 -7.587 -11.028 1.00 92.50 98 GLY A CA 1
ATOM 769 C C . GLY A 1 98 ? 12.210 -6.661 -9.805 1.00 92.50 98 GLY A C 1
ATOM 770 O O . GLY A 1 98 ? 12.351 -7.114 -8.667 1.00 92.50 98 GLY A O 1
ATOM 771 N N . ARG A 1 99 ? 12.117 -5.342 -10.024 1.00 93.38 99 ARG A N 1
ATOM 772 C CA . ARG A 1 99 ? 12.120 -4.313 -8.964 1.00 93.38 99 ARG A CA 1
ATOM 773 C C . ARG A 1 99 ? 10.695 -3.849 -8.664 1.00 93.38 99 ARG A C 1
ATOM 775 O O . ARG A 1 99 ? 9.881 -3.707 -9.569 1.00 93.38 99 ARG A O 1
ATOM 782 N N . TRP A 1 100 ? 10.399 -3.566 -7.394 1.00 94.44 100 TRP A N 1
ATOM 783 C CA . TRP A 1 100 ? 9.064 -3.120 -6.987 1.00 94.44 100 TRP A CA 1
ATOM 784 C C . TRP A 1 100 ? 8.666 -1.801 -7.698 1.00 94.44 100 TRP A C 1
ATOM 786 O O . TRP A 1 100 ? 9.364 -0.796 -7.513 1.00 94.44 100 TRP A O 1
ATOM 796 N N . PRO A 1 101 ? 7.551 -1.757 -8.460 1.00 91.69 101 PRO A N 1
ATOM 797 C CA . PRO A 1 101 ? 7.232 -0.634 -9.355 1.00 91.69 101 PRO A CA 1
ATOM 798 C C . PRO A 1 101 ? 6.988 0.708 -8.663 1.00 91.69 101 PRO A C 1
ATOM 800 O O . PRO A 1 101 ? 7.120 1.754 -9.285 1.00 91.69 101 PRO A O 1
ATOM 803 N N . TYR A 1 102 ? 6.669 0.721 -7.366 1.00 88.38 102 TYR A N 1
ATOM 804 C CA . TYR A 1 102 ? 6.400 1.968 -6.639 1.00 88.38 102 TYR A CA 1
ATOM 805 C C . TYR A 1 102 ? 7.550 2.985 -6.731 1.00 88.38 102 TYR A C 1
ATOM 807 O O . TYR A 1 102 ? 7.320 4.191 -6.705 1.00 88.38 102 TYR A O 1
ATOM 815 N N . GLN A 1 103 ? 8.792 2.505 -6.859 1.00 86.25 103 GLN A N 1
ATOM 816 C CA . GLN A 1 103 ? 9.982 3.357 -6.924 1.00 86.25 103 GLN A CA 1
ATOM 817 C C . GLN A 1 103 ? 10.140 4.077 -8.269 1.00 86.25 103 GLN A C 1
ATOM 819 O O . GLN A 1 103 ? 10.800 5.111 -8.310 1.00 86.25 103 GLN A O 1
ATOM 824 N N . SER A 1 104 ? 9.544 3.566 -9.351 1.00 89.25 104 SER A N 1
ATOM 825 C CA . SER A 1 104 ? 9.569 4.232 -10.660 1.00 89.25 104 SER A CA 1
ATOM 826 C C . SER A 1 104 ? 8.446 5.254 -10.832 1.00 89.25 104 SER A C 1
ATOM 828 O O . SER A 1 104 ? 8.453 5.998 -11.808 1.00 89.25 104 SER A O 1
ATOM 830 N N . ILE A 1 105 ? 7.478 5.311 -9.910 1.00 88.06 105 ILE A N 1
ATOM 831 C CA . ILE A 1 105 ? 6.362 6.257 -9.990 1.00 88.06 105 ILE A CA 1
ATOM 832 C C . ILE A 1 105 ? 6.848 7.656 -9.555 1.00 88.06 105 ILE A C 1
ATOM 834 O O . ILE A 1 105 ? 7.321 7.812 -8.417 1.00 88.06 105 ILE A O 1
ATOM 838 N N . PRO A 1 106 ? 6.708 8.693 -10.410 1.00 90.19 106 PRO A N 1
ATOM 839 C CA . PRO A 1 106 ? 7.069 10.067 -10.068 1.00 90.19 106 PRO A CA 1
ATOM 840 C C . PRO A 1 106 ? 6.378 10.541 -8.787 1.00 90.19 106 PRO A C 1
ATOM 842 O O . PRO A 1 106 ? 5.224 10.193 -8.523 1.00 90.19 106 PRO A O 1
ATOM 845 N N . LEU A 1 107 ? 7.066 11.370 -7.995 1.00 83.94 107 LEU A N 1
ATOM 846 C CA . LEU A 1 107 ? 6.540 11.858 -6.714 1.00 83.94 107 LEU A CA 1
ATOM 847 C C . LEU A 1 107 ? 5.188 12.573 -6.877 1.00 83.94 107 LEU A C 1
ATOM 849 O O . LEU A 1 107 ? 4.284 12.355 -6.080 1.00 83.94 107 LEU A O 1
ATOM 853 N N . GLU A 1 108 ? 5.015 13.343 -7.951 1.00 85.94 108 GLU A N 1
ATOM 854 C CA . GLU A 1 108 ? 3.769 14.065 -8.242 1.00 85.94 108 GLU A CA 1
ATOM 855 C C . GLU A 1 108 ? 2.572 13.137 -8.480 1.00 85.94 108 GLU A C 1
ATOM 857 O O . GLU A 1 108 ? 1.447 13.452 -8.098 1.00 85.94 108 GLU A O 1
ATOM 862 N N . GLN A 1 109 ? 2.800 11.954 -9.053 1.00 83.81 109 GLN A N 1
ATOM 863 C CA . GLN A 1 109 ? 1.749 10.946 -9.197 1.00 83.81 109 GLN A CA 1
ATOM 864 C C . GLN A 1 109 ? 1.474 10.229 -7.873 1.00 83.81 109 GLN A C 1
ATOM 866 O O . GLN A 1 109 ? 0.325 9.898 -7.584 1.00 83.81 109 GLN A O 1
ATOM 871 N N . ARG A 1 110 ? 2.505 10.027 -7.041 1.00 82.12 110 ARG A N 1
ATOM 872 C CA . ARG A 1 110 ? 2.346 9.436 -5.704 1.00 82.12 110 ARG A CA 1
ATOM 873 C C . ARG A 1 110 ? 1.532 10.340 -4.781 1.00 82.12 110 ARG A C 1
ATOM 875 O O . ARG A 1 110 ? 0.625 9.837 -4.129 1.00 82.12 110 ARG A O 1
ATOM 882 N N . LYS A 1 111 ? 1.781 11.654 -4.805 1.00 79.19 111 LYS A N 1
ATOM 883 C CA . LYS A 1 111 ? 1.067 12.666 -4.002 1.00 79.19 111 LYS A CA 1
ATOM 884 C C . LYS A 1 111 ? -0.449 12.668 -4.205 1.00 79.19 111 LYS A C 1
ATOM 886 O O . LYS A 1 111 ? -1.189 12.926 -3.265 1.00 79.19 111 LYS A O 1
ATOM 891 N N . LYS A 1 112 ? -0.910 12.343 -5.416 1.00 78.25 112 LYS A N 1
ATOM 892 C CA . LYS A 1 112 ? -2.342 12.247 -5.752 1.00 78.25 112 LYS A CA 1
ATOM 893 C C . LYS A 1 112 ? -3.002 10.968 -5.230 1.00 78.25 112 LYS A C 1
ATOM 895 O O . LYS A 1 112 ? -4.222 10.850 -5.250 1.00 78.25 112 LYS A O 1
ATOM 900 N N . GLY A 1 113 ? -2.213 9.979 -4.816 1.00 75.69 113 GLY A N 1
ATOM 901 C CA . GLY A 1 113 ? -2.725 8.720 -4.302 1.00 75.69 113 GLY A CA 1
ATOM 902 C C . GLY A 1 113 ? -3.262 8.874 -2.883 1.00 75.69 113 GLY A C 1
ATOM 903 O O . GLY A 1 113 ? -2.591 9.427 -2.015 1.00 75.69 113 GLY A O 1
ATOM 904 N N . LEU A 1 114 ? -4.425 8.275 -2.620 1.00 68.69 114 LEU A N 1
ATOM 905 C CA . LEU A 1 114 ? -5.028 8.213 -1.284 1.00 68.69 114 LEU A CA 1
ATOM 906 C C . LEU A 1 114 ? -4.039 7.701 -0.218 1.00 68.69 114 LEU A C 1
ATOM 908 O O . LEU A 1 114 ? -4.027 8.166 0.913 1.00 68.69 114 LEU A O 1
ATOM 912 N N . TYR A 1 115 ? -3.141 6.790 -0.593 1.00 68.31 115 TYR A N 1
ATOM 913 C CA . TYR A 1 115 ? -2.117 6.263 0.309 1.00 68.31 115 TYR A CA 1
ATOM 914 C C . TYR A 1 115 ? -1.084 7.294 0.759 1.00 68.31 115 TYR A C 1
ATOM 916 O O . TYR A 1 115 ? -0.612 7.197 1.887 1.00 68.31 115 TYR A O 1
ATOM 924 N N . TYR A 1 116 ? -0.725 8.249 -0.100 1.00 70.56 116 TYR A N 1
ATOM 925 C CA . TYR A 1 116 ? 0.199 9.323 0.257 1.00 70.56 116 TYR A CA 1
ATOM 926 C C . TYR A 1 116 ? -0.446 10.262 1.274 1.00 70.56 116 TYR A C 1
ATOM 928 O O . TYR A 1 116 ? 0.172 10.603 2.278 1.00 70.56 116 TYR A O 1
ATOM 936 N N . LEU A 1 117 ? -1.723 10.583 1.050 1.00 68.25 117 LEU A N 1
ATOM 937 C CA . LEU A 1 117 ? -2.538 11.387 1.958 1.00 68.25 117 LEU A CA 1
ATOM 938 C C . LEU A 1 117 ? -2.710 10.716 3.330 1.00 68.25 117 LEU A C 1
ATOM 940 O O . LEU A 1 117 ? -2.692 11.403 4.344 1.00 68.25 117 LEU A O 1
ATOM 944 N N . ILE A 1 118 ? -2.843 9.385 3.368 1.00 69.12 118 ILE A N 1
ATOM 945 C CA . ILE A 1 118 ? -3.082 8.634 4.611 1.00 69.12 118 ILE A CA 1
ATOM 946 C C . ILE A 1 118 ? -1.784 8.282 5.368 1.00 69.12 118 ILE A C 1
ATOM 948 O O . ILE A 1 118 ? -1.804 8.269 6.594 1.00 69.12 118 ILE A O 1
ATOM 952 N N . ASN A 1 119 ? -0.669 7.965 4.686 1.00 65.25 119 ASN A N 1
ATOM 953 C CA . ASN A 1 119 ? 0.498 7.325 5.328 1.00 65.25 119 ASN A CA 1
ATOM 954 C C . ASN A 1 119 ? 1.819 8.114 5.322 1.00 65.25 119 ASN A C 1
ATOM 956 O O . ASN A 1 119 ? 2.699 7.740 6.091 1.00 65.25 119 ASN A O 1
ATOM 960 N N . GLU A 1 120 ? 2.024 9.167 4.515 1.00 56.47 120 GLU A N 1
ATOM 961 C CA . GLU A 1 120 ? 3.270 9.975 4.603 1.00 56.47 120 GLU A CA 1
ATOM 962 C C . GLU A 1 120 ? 3.237 11.026 5.734 1.00 56.47 120 GLU A C 1
ATOM 964 O O . GLU A 1 120 ? 3.946 12.040 5.714 1.00 56.47 120 GLU A O 1
ATOM 969 N N . VAL A 1 121 ? 2.418 10.761 6.749 1.00 46.31 121 VAL A N 1
ATOM 970 C CA . VAL A 1 121 ? 2.443 11.459 8.026 1.00 46.31 121 VAL A CA 1
ATOM 971 C C . VAL A 1 121 ? 3.392 10.680 8.926 1.00 46.31 121 VAL A C 1
ATOM 973 O O . VAL A 1 121 ? 3.034 9.663 9.518 1.00 46.31 121 VAL A O 1
ATOM 976 N N . GLU A 1 122 ? 4.632 11.160 9.018 1.00 47.38 122 GLU A N 1
ATOM 977 C CA . GLU A 1 122 ? 5.386 10.936 10.244 1.00 47.38 122 GLU A CA 1
ATOM 978 C C . GLU A 1 122 ? 4.495 11.345 11.427 1.00 47.38 122 GLU A C 1
ATOM 980 O O . GLU A 1 122 ? 3.897 12.424 11.373 1.00 47.38 122 GLU A O 1
ATOM 985 N N . PRO A 1 123 ? 4.412 10.538 12.498 1.00 51.22 123 PRO A N 1
ATOM 986 C CA . PRO A 1 123 ? 3.500 10.772 13.623 1.00 51.22 123 PRO A CA 1
ATOM 987 C C . PRO A 1 123 ? 3.708 12.119 14.340 1.00 51.22 123 PRO A C 1
ATOM 989 O O . PRO A 1 123 ? 2.895 12.492 15.177 1.00 51.22 123 PRO A O 1
ATOM 992 N N . ASN A 1 124 ? 4.763 12.863 13.996 1.00 47.09 124 ASN A N 1
ATOM 993 C CA . ASN A 1 124 ? 5.174 14.095 14.661 1.00 47.09 124 ASN A CA 1
ATOM 994 C C . ASN A 1 124 ? 4.879 15.373 13.874 1.00 47.09 124 ASN A C 1
ATOM 996 O O . ASN A 1 124 ? 5.220 16.453 14.349 1.00 47.09 124 ASN A O 1
ATOM 1000 N N . ASN A 1 125 ? 4.278 15.291 12.686 1.00 47.84 125 ASN A N 1
ATOM 1001 C CA . ASN A 1 125 ? 3.913 16.497 11.954 1.00 47.84 125 ASN A CA 1
ATOM 1002 C C . ASN A 1 125 ? 2.476 16.372 11.444 1.00 47.84 125 ASN A C 1
ATOM 1004 O O . ASN A 1 125 ? 2.271 15.809 10.363 1.00 47.84 125 ASN A O 1
ATOM 1008 N N . PRO A 1 126 ? 1.468 16.849 12.204 1.00 56.28 126 PRO A N 1
ATOM 1009 C CA . PRO A 1 126 ? 0.117 17.008 11.685 1.00 56.28 126 PRO A CA 1
ATOM 1010 C C . PRO A 1 126 ? 0.185 18.027 10.544 1.00 56.28 126 PRO A C 1
ATOM 1012 O O . PRO A 1 126 ? 0.088 19.235 10.747 1.00 56.28 126 PRO A O 1
ATOM 1015 N N . LYS A 1 127 ? 0.449 17.545 9.325 1.00 60.72 127 LYS A N 1
ATOM 1016 C CA . LYS A 1 127 ? 0.469 18.390 8.138 1.00 60.72 127 LYS A CA 1
ATOM 1017 C C . LYS A 1 127 ? -0.927 18.965 7.987 1.00 60.72 127 LYS A C 1
ATOM 1019 O O . LYS A 1 127 ? -1.896 18.225 7.844 1.00 60.72 127 LYS A O 1
ATOM 1024 N N . HIS A 1 128 ? -0.971 20.287 8.028 1.00 62.91 128 HIS A N 1
ATOM 1025 C CA . HIS A 1 128 ? -2.080 21.127 7.620 1.00 62.91 128 HIS A CA 1
ATOM 1026 C C . HIS A 1 128 ? -2.758 20.501 6.392 1.00 62.91 128 HIS A C 1
ATOM 1028 O O . HIS A 1 128 ? -2.192 20.498 5.296 1.00 62.91 128 HIS A O 1
ATOM 1034 N N . LEU A 1 129 ? -3.941 19.910 6.578 1.00 72.44 129 LEU A N 1
ATOM 1035 C CA . LEU A 1 129 ? -4.824 19.637 5.451 1.00 72.44 129 LEU A CA 1
ATOM 1036 C C . LEU A 1 129 ? -5.014 20.982 4.747 1.00 72.44 129 LEU A C 1
ATOM 1038 O O . LEU A 1 129 ? -5.274 21.988 5.409 1.00 72.44 129 LEU A O 1
ATOM 1042 N N . THR A 1 130 ? -4.813 21.029 3.430 1.00 79.44 130 THR A N 1
ATOM 1043 C CA . THR A 1 130 ? -5.110 22.260 2.694 1.00 79.44 130 THR A CA 1
ATOM 1044 C C . THR A 1 130 ? -6.591 22.570 2.867 1.00 79.44 130 THR A C 1
ATOM 1046 O O . THR A 1 130 ? -7.410 21.646 2.877 1.00 79.44 130 THR A O 1
ATOM 1049 N N . ASP A 1 131 ? -6.947 23.847 2.989 1.00 84.81 131 ASP A N 1
ATOM 1050 C CA . ASP A 1 131 ? -8.345 24.254 3.194 1.00 84.81 131 ASP A CA 1
ATOM 1051 C C . ASP A 1 131 ? -9.257 23.709 2.083 1.00 84.81 131 ASP A C 1
ATOM 1053 O O . ASP A 1 131 ? -10.390 23.301 2.333 1.00 84.81 131 ASP A O 1
ATOM 1057 N N . GLU A 1 132 ? -8.716 23.581 0.869 1.00 82.25 132 GLU A N 1
ATOM 1058 C CA . GLU A 1 132 ? -9.367 22.930 -0.267 1.00 82.25 132 GLU A CA 1
ATOM 1059 C C . GLU A 1 132 ? -9.673 21.443 -0.006 1.00 82.25 132 GLU A C 1
ATOM 1061 O O . GLU A 1 132 ? -10.795 20.988 -0.229 1.00 82.25 132 GLU A O 1
ATOM 1066 N N . SER A 1 133 ? -8.714 20.682 0.532 1.00 79.75 133 SER A N 1
ATOM 1067 C CA . SER A 1 133 ? -8.925 19.269 0.881 1.00 79.75 133 SER A CA 1
ATOM 1068 C C . SER A 1 133 ? -9.972 19.121 1.986 1.00 79.75 133 SER A C 1
ATOM 1070 O O . SER A 1 133 ? -10.816 18.226 1.919 1.00 79.75 133 SER A O 1
ATOM 1072 N N . ILE A 1 134 ? -9.950 20.015 2.983 1.00 87.94 134 ILE A N 1
ATOM 1073 C CA . ILE A 1 134 ? -10.948 20.046 4.062 1.00 87.94 134 ILE A CA 1
ATOM 1074 C C . ILE A 1 134 ? -12.338 20.318 3.482 1.00 87.94 134 ILE A C 1
ATOM 1076 O O . ILE A 1 134 ? -13.282 19.600 3.813 1.00 87.94 134 ILE A O 1
ATOM 1080 N N . ALA A 1 135 ? -12.465 21.299 2.587 1.00 87.50 135 ALA A N 1
ATOM 1081 C CA . ALA A 1 135 ? -13.732 21.643 1.951 1.00 87.50 135 ALA A CA 1
ATOM 1082 C C . ALA A 1 135 ? -14.303 20.474 1.133 1.00 87.50 135 ALA A C 1
ATOM 1084 O O . ALA A 1 135 ? -15.491 20.166 1.253 1.00 87.50 135 ALA A O 1
ATOM 1085 N N . ILE A 1 136 ? -13.463 19.773 0.363 1.00 82.00 136 ILE A N 1
ATOM 1086 C CA . ILE A 1 136 ? -13.873 18.590 -0.410 1.00 82.00 136 ILE A CA 1
ATOM 1087 C C . ILE A 1 136 ? -14.360 17.473 0.520 1.00 82.00 136 ILE A C 1
ATOM 1089 O O . ILE A 1 136 ? -15.426 16.899 0.290 1.00 82.00 136 ILE A O 1
ATOM 1093 N N . ILE A 1 137 ? -13.616 17.181 1.593 1.00 85.00 137 ILE A N 1
ATOM 1094 C CA . ILE A 1 137 ? -14.002 16.158 2.574 1.00 85.00 137 ILE A CA 1
ATOM 1095 C C . ILE A 1 137 ? -15.337 16.537 3.229 1.00 85.00 137 ILE A C 1
ATOM 1097 O O . ILE A 1 137 ? -16.256 15.720 3.275 1.00 85.00 137 ILE A O 1
ATOM 1101 N N . GLN A 1 138 ? -15.491 17.785 3.675 1.00 90.88 138 GLN A N 1
ATOM 1102 C CA . GLN A 1 138 ? -16.735 18.270 4.275 1.00 90.88 138 GLN A CA 1
ATOM 1103 C C . GLN A 1 138 ? -17.921 18.188 3.304 1.00 90.88 138 GLN A C 1
ATOM 1105 O O . GLN A 1 138 ? -19.008 17.767 3.704 1.00 90.88 138 GLN A O 1
ATOM 1110 N N . ALA A 1 139 ? -17.730 18.547 2.033 1.00 88.00 139 ALA A N 1
ATOM 1111 C CA . ALA A 1 139 ? -18.767 18.455 1.008 1.00 88.00 139 ALA A CA 1
ATOM 1112 C C . ALA A 1 139 ? -19.184 16.998 0.739 1.00 88.00 139 ALA A C 1
ATOM 1114 O O . ALA A 1 139 ? -20.381 16.698 0.666 1.00 88.00 139 ALA A O 1
ATOM 1115 N N . ALA A 1 140 ? -18.217 16.079 0.665 1.00 80.69 140 ALA A N 1
ATOM 1116 C CA . ALA A 1 140 ? -18.478 14.652 0.503 1.00 80.69 140 ALA A CA 1
ATOM 1117 C C . ALA A 1 140 ? -19.269 14.080 1.693 1.00 80.69 140 ALA A C 1
ATOM 1119 O O . ALA A 1 140 ? -20.262 13.378 1.496 1.00 80.69 140 ALA A O 1
ATOM 1120 N N . PHE A 1 141 ? -18.896 14.439 2.927 1.00 88.62 141 PHE A N 1
ATOM 1121 C CA . PHE A 1 141 ? -19.620 14.012 4.128 1.00 88.62 141 PHE A CA 1
ATOM 1122 C C . PHE A 1 141 ? -21.033 14.594 4.200 1.00 88.62 141 PHE A C 1
ATOM 1124 O O . PHE A 1 141 ? -21.971 13.854 4.488 1.00 88.62 141 PHE A O 1
ATOM 1131 N N . ARG A 1 142 ? -21.222 15.883 3.889 1.00 84.38 142 ARG A N 1
ATOM 1132 C CA . ARG A 1 142 ? -22.564 16.492 3.827 1.00 84.38 142 ARG A CA 1
ATOM 1133 C C . ARG A 1 142 ? -23.464 15.760 2.832 1.00 84.38 142 ARG A C 1
ATOM 1135 O O . ARG A 1 142 ? -24.594 15.425 3.173 1.00 84.38 142 ARG A O 1
ATOM 1142 N N . SER A 1 143 ? -22.933 15.439 1.656 1.00 80.44 143 SER A N 1
ATOM 1143 C CA . SER A 1 143 ? -23.660 14.699 0.617 1.00 80.44 143 SER A CA 1
ATOM 1144 C C . SER A 1 143 ? -23.998 13.270 1.061 1.00 80.44 143 SER A C 1
ATOM 1146 O O . SER A 1 143 ? -25.108 12.789 0.839 1.00 80.44 143 SER A O 1
ATOM 1148 N N . SER A 1 144 ? -23.071 12.600 1.753 1.00 76.00 144 SER A N 1
ATOM 1149 C CA . SER A 1 144 ? -23.290 11.252 2.289 1.00 76.00 144 SER A CA 1
ATOM 1150 C C . SER A 1 144 ? -24.288 11.212 3.451 1.00 76.00 144 SER A C 1
ATOM 1152 O O . SER A 1 144 ? -24.915 10.177 3.667 1.00 76.00 144 SER A O 1
ATOM 1154 N N . LEU A 1 145 ? -24.430 12.299 4.216 1.00 69.06 145 LEU A N 1
ATOM 1155 C CA . LEU A 1 145 ? -25.373 12.382 5.335 1.00 69.06 145 LEU A CA 1
ATOM 1156 C C . LEU A 1 145 ? -26.803 12.690 4.880 1.00 69.06 145 LEU A C 1
ATOM 1158 O O . LEU A 1 145 ? -27.745 12.251 5.532 1.00 69.06 145 LEU A O 1
ATOM 1162 N N . GLN A 1 146 ? -26.967 13.406 3.766 1.00 69.44 146 GLN A N 1
ATOM 1163 C CA . GLN A 1 146 ? -28.286 13.739 3.217 1.00 69.44 146 GLN A CA 1
ATOM 1164 C C . GLN A 1 146 ? -28.966 12.542 2.535 1.00 69.44 146 GLN A C 1
ATOM 1166 O O . GLN A 1 146 ? -30.186 12.441 2.564 1.00 69.44 146 GLN A O 1
ATOM 1171 N N . ASN A 1 147 ? -28.191 11.589 2.010 1.00 60.09 147 ASN A N 1
ATOM 1172 C CA . ASN A 1 147 ? -28.697 10.339 1.434 1.00 60.09 147 ASN A CA 1
ATOM 1173 C C . ASN A 1 147 ? -28.696 9.175 2.438 1.00 60.09 147 ASN A C 1
ATOM 1175 O O . ASN A 1 147 ? -28.330 8.053 2.089 1.00 60.09 147 ASN A O 1
ATOM 1179 N N . LYS A 1 148 ? -29.099 9.406 3.692 1.00 59.81 148 LYS A N 1
ATOM 1180 C CA . LYS A 1 148 ? -29.501 8.293 4.563 1.00 59.81 148 LYS A CA 1
ATOM 1181 C C . LYS A 1 148 ? -30.976 7.976 4.285 1.00 59.81 148 LYS A C 1
ATOM 1183 O O . LYS A 1 148 ? -31.828 8.676 4.832 1.00 59.81 148 LYS A O 1
ATOM 1188 N N . PRO A 1 149 ? -31.322 6.951 3.475 1.00 58.72 149 PRO A N 1
ATOM 1189 C CA . PRO A 1 149 ? -32.671 6.395 3.530 1.00 58.72 149 PRO A CA 1
ATOM 1190 C C . PRO A 1 149 ? -32.911 5.983 4.984 1.00 58.72 149 PRO A C 1
ATOM 1192 O O . PRO A 1 149 ? -32.052 5.327 5.569 1.00 58.72 149 PRO A O 1
ATOM 1195 N N . GLY A 1 150 ? -34.002 6.472 5.577 1.00 56.75 150 GLY A N 1
ATOM 1196 C CA . GLY A 1 150 ? -34.249 6.506 7.019 1.00 56.75 150 GLY A CA 1
ATOM 1197 C C . GLY A 1 150 ? -33.713 5.301 7.791 1.00 56.75 150 GLY A C 1
ATOM 1198 O O . GLY A 1 150 ? -34.387 4.286 7.931 1.00 56.75 150 GLY A O 1
ATOM 1199 N N . LEU A 1 151 ? -32.508 5.441 8.344 1.00 52.94 151 LEU A N 1
ATOM 1200 C CA . LEU A 1 151 ? -32.071 4.614 9.456 1.00 52.94 151 LEU A CA 1
ATOM 1201 C C . LEU A 1 151 ? -32.819 5.155 10.667 1.00 52.94 151 LEU A C 1
ATOM 1203 O O . LEU A 1 151 ? -32.418 6.148 11.269 1.00 52.94 151 LEU A O 1
ATOM 1207 N N . ASN A 1 152 ? -33.966 4.545 10.939 1.00 57.53 152 ASN A N 1
ATOM 1208 C CA . ASN A 1 152 ? -34.734 4.757 12.150 1.00 57.53 152 ASN A CA 1
ATOM 1209 C C . ASN A 1 152 ? -33.878 4.271 13.335 1.00 57.53 152 ASN A C 1
ATOM 1211 O O . ASN A 1 152 ? -33.793 3.074 13.607 1.00 57.53 152 ASN A O 1
ATOM 1215 N N . TYR A 1 153 ? -33.154 5.197 13.966 1.00 57.84 153 TYR A N 1
ATOM 1216 C CA . TYR A 1 153 ? -32.314 4.911 15.132 1.00 57.84 153 TYR A CA 1
ATOM 1217 C C . TYR A 1 153 ? -33.144 4.666 16.400 1.00 57.84 153 TYR A C 1
ATOM 1219 O O . TYR A 1 153 ? -32.609 4.109 17.354 1.00 57.84 153 TYR A O 1
ATOM 1227 N N . ASP A 1 154 ? -34.443 4.983 16.390 1.00 59.56 154 ASP A N 1
ATOM 1228 C CA . ASP A 1 154 ? -35.336 4.802 17.541 1.00 59.56 154 ASP A CA 1
ATOM 1229 C C . ASP A 1 154 ? -35.769 3.340 17.752 1.00 59.56 154 ASP A C 1
ATOM 1231 O O . ASP A 1 154 ? -36.493 3.041 18.697 1.00 59.56 154 ASP A O 1
ATOM 1235 N N . GLN A 1 155 ? -35.329 2.403 16.900 1.00 54.22 155 GLN A N 1
ATOM 1236 C CA . GLN A 1 155 ? -35.707 0.987 17.005 1.00 54.22 155 GLN A CA 1
ATOM 1237 C C . GLN A 1 155 ? -34.604 0.049 17.515 1.00 54.22 155 GLN A C 1
ATOM 1239 O O . GLN A 1 155 ? -34.854 -1.144 17.697 1.00 54.22 155 GLN A O 1
ATOM 1244 N N . TYR A 1 156 ? -33.403 0.560 17.797 1.00 59.88 156 TYR A N 1
ATOM 1245 C CA . TYR A 1 156 ? -32.379 -0.212 18.501 1.00 59.88 156 TYR A CA 1
ATOM 1246 C C . TYR A 1 156 ? -32.495 0.047 19.999 1.00 59.88 156 TYR A C 1
ATOM 1248 O O . TYR A 1 156 ? -31.714 0.794 20.578 1.00 59.88 156 TYR A O 1
ATOM 1256 N N . GLU A 1 157 ? -33.480 -0.599 20.624 1.00 61.69 157 GLU A N 1
ATOM 1257 C CA . GLU A 1 157 ? -33.441 -0.872 22.060 1.00 61.69 157 GLU A CA 1
ATOM 1258 C C . GLU A 1 157 ? -32.067 -1.472 22.378 1.00 61.69 157 GLU A C 1
ATOM 1260 O O . GLU A 1 157 ? -31.720 -2.568 21.915 1.00 61.69 157 GLU A O 1
ATOM 1265 N N . ASP A 1 158 ? -31.269 -0.700 23.110 1.00 54.44 158 ASP A N 1
ATOM 1266 C CA . ASP A 1 158 ? -29.917 -1.025 23.527 1.00 54.44 158 ASP A CA 1
ATOM 1267 C C . ASP A 1 158 ? -29.976 -2.223 24.478 1.00 54.44 158 ASP A C 1
ATOM 1269 O O . ASP A 1 158 ? -30.019 -2.112 25.706 1.00 54.44 158 ASP A O 1
ATOM 1273 N N . LYS A 1 159 ? -30.012 -3.422 23.891 1.00 63.97 159 LYS A N 1
ATOM 1274 C CA . LYS A 1 159 ? -29.701 -4.662 24.591 1.00 63.97 159 LYS A CA 1
ATOM 1275 C C . LYS A 1 159 ? -28.210 -4.619 24.870 1.00 63.97 159 LYS A C 1
ATOM 1277 O O . LYS A 1 159 ? -27.427 -5.284 24.188 1.00 63.97 159 LYS A O 1
ATOM 1282 N N . THR A 1 160 ? -27.845 -3.840 25.882 1.00 60.75 160 THR A N 1
ATOM 1283 C CA . THR A 1 160 ? -26.556 -3.863 26.555 1.00 60.75 160 THR A CA 1
ATOM 1284 C C . THR A 1 160 ? -26.315 -5.294 27.026 1.00 60.75 160 THR A C 1
ATOM 1286 O O . THR A 1 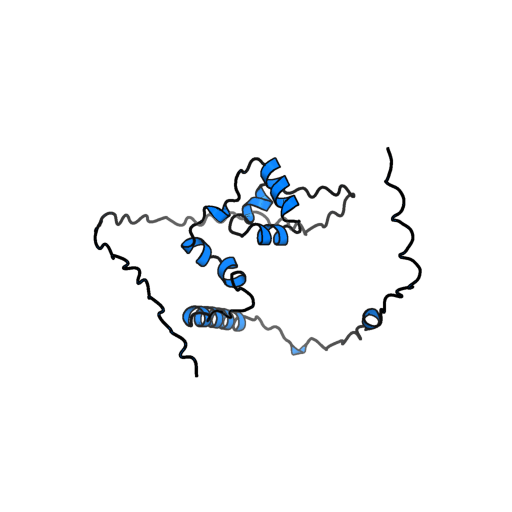160 ? -26.613 -5.697 28.151 1.00 60.75 160 THR A O 1
ATOM 1289 N N . LYS A 1 161 ? -25.799 -6.131 26.122 1.00 67.12 161 LYS A N 1
ATOM 1290 C CA . LYS A 1 161 ? -25.172 -7.387 26.497 1.00 67.12 161 LYS A CA 1
ATOM 1291 C C . LYS A 1 161 ? -24.090 -6.970 27.473 1.00 67.12 161 LYS A C 1
ATOM 1293 O O . LYS A 1 161 ? -23.141 -6.302 27.070 1.00 67.12 161 LYS A O 1
ATOM 1298 N N . LYS A 1 162 ? -24.277 -7.303 28.753 1.00 73.50 162 LYS A N 1
ATOM 1299 C CA . LYS A 1 162 ? -23.233 -7.200 29.769 1.00 73.50 162 LYS A CA 1
ATOM 1300 C C . LYS A 1 162 ? -22.030 -7.943 29.204 1.00 73.50 162 LYS A C 1
ATOM 1302 O O . LYS A 1 162 ? -22.023 -9.171 29.173 1.00 73.50 162 LYS A O 1
ATOM 1307 N N . MET A 1 163 ? -21.084 -7.196 28.645 1.00 72.94 163 MET A N 1
ATOM 1308 C CA . MET A 1 163 ? -19.827 -7.756 28.190 1.00 72.94 163 MET A CA 1
ATOM 1309 C C . MET A 1 163 ? -19.137 -8.246 29.451 1.00 72.94 163 MET A C 1
ATOM 1311 O O . MET A 1 163 ? -18.908 -7.471 30.378 1.00 72.94 163 MET A O 1
ATOM 1315 N N . ASP A 1 164 ? -18.898 -9.548 29.520 1.00 77.25 164 ASP A N 1
ATOM 1316 C CA . ASP A 1 164 ? -18.195 -10.131 30.645 1.00 77.25 164 ASP A CA 1
ATOM 1317 C C . ASP A 1 164 ? -16.731 -9.688 30.554 1.00 77.25 164 ASP A C 1
ATOM 1319 O O . ASP A 1 164 ? -15.947 -10.173 29.737 1.00 77.25 164 ASP A O 1
ATOM 1323 N N . TYR A 1 165 ? -16.376 -8.686 31.354 1.00 79.31 165 TYR A N 1
ATOM 1324 C CA . TYR A 1 165 ? -15.034 -8.112 31.407 1.00 79.31 165 TYR A CA 1
ATOM 1325 C C . TYR A 1 165 ? -14.024 -9.030 32.111 1.00 79.31 165 TYR A C 1
ATOM 1327 O O . TYR A 1 165 ? -12.912 -8.597 32.403 1.00 79.31 165 TYR A O 1
ATOM 1335 N N . GLN A 1 166 ? -14.355 -10.303 32.354 1.00 73.56 166 GLN A N 1
ATOM 1336 C CA . GLN A 1 166 ? -13.430 -11.292 32.917 1.00 73.56 166 GLN A CA 1
ATOM 1337 C C . GLN A 1 166 ? -12.129 -11.460 32.117 1.00 73.56 166 GLN A C 1
ATOM 1339 O O . GLN A 1 166 ? -11.129 -11.910 32.665 1.00 73.56 166 GLN A O 1
ATOM 1344 N N . PHE A 1 167 ? -12.080 -11.052 30.845 1.00 73.25 167 PHE A N 1
ATOM 1345 C CA . PHE A 1 167 ? -10.824 -11.055 30.089 1.00 73.25 167 PHE A CA 1
ATOM 1346 C C . PHE A 1 167 ? -9.845 -9.939 30.511 1.00 73.25 167 PHE A C 1
ATOM 1348 O O . PHE A 1 167 ? -8.643 -10.080 30.296 1.00 73.25 167 PHE A O 1
ATOM 1355 N N . LEU A 1 168 ? -10.321 -8.843 31.122 1.00 70.88 168 LEU A N 1
ATOM 1356 C CA . LEU A 1 168 ? -9.469 -7.739 31.595 1.00 70.88 168 LEU A CA 1
ATOM 1357 C C . LEU A 1 168 ? -8.720 -8.082 32.890 1.00 70.88 168 LEU A C 1
ATOM 1359 O O . LEU A 1 168 ? -7.741 -7.416 33.215 1.00 70.88 168 LEU A O 1
ATOM 1363 N N . SER A 1 169 ? -9.148 -9.116 33.619 1.00 74.19 169 SER A N 1
ATOM 1364 C CA . SER A 1 169 ? -8.480 -9.588 34.836 1.00 74.19 169 SER A CA 1
ATOM 1365 C C . SER A 1 169 ? -7.496 -10.735 34.592 1.00 74.19 169 SER A C 1
ATOM 1367 O O . SER A 1 169 ? -6.948 -11.275 35.555 1.00 74.19 169 SER A O 1
ATOM 1369 N N . TYR A 1 170 ? -7.227 -11.109 33.335 1.00 78.50 170 TYR A N 1
ATOM 1370 C CA . TYR A 1 170 ? -6.206 -12.109 33.039 1.00 78.50 170 TYR A CA 1
ATOM 1371 C C . TYR A 1 170 ? -4.811 -11.548 33.345 1.00 78.50 170 TYR A C 1
ATOM 1373 O O . TYR A 1 170 ? -4.176 -10.897 32.517 1.00 78.50 170 TYR A O 1
ATOM 1381 N N . VAL A 1 171 ? -4.335 -11.817 34.558 1.00 74.00 171 VAL A N 1
ATOM 1382 C CA . VAL A 1 171 ? -2.939 -11.652 34.956 1.00 74.00 171 VAL A CA 1
ATOM 1383 C C . VAL A 1 171 ? -2.230 -12.961 34.598 1.00 74.00 171 VAL A C 1
ATOM 1385 O O . VAL A 1 171 ? -2.516 -13.987 35.220 1.00 74.00 171 VAL A O 1
ATOM 1388 N N . PRO A 1 172 ? -1.333 -12.980 33.593 1.00 68.94 172 PRO A N 1
ATOM 1389 C CA . PRO A 1 172 ? -0.552 -14.167 33.286 1.00 68.94 172 PRO A CA 1
ATOM 1390 C C . PRO A 1 172 ? 0.224 -14.565 34.537 1.00 68.94 172 PRO A C 1
ATOM 1392 O O . PRO A 1 172 ? 0.978 -13.761 35.085 1.00 68.94 172 PRO A O 1
ATOM 1395 N N . ASN A 1 173 ? 0.034 -15.800 34.996 1.00 63.69 173 ASN A N 1
ATOM 1396 C CA . ASN A 1 173 ? 0.749 -16.325 36.147 1.00 63.69 173 ASN A CA 1
ATOM 1397 C C . ASN A 1 173 ? 2.213 -16.547 35.735 1.00 63.69 173 ASN A C 1
ATOM 1399 O O . ASN A 1 173 ? 2.595 -17.621 35.264 1.00 63.69 173 ASN A O 1
ATOM 1403 N N . THR A 1 174 ? 3.028 -15.493 35.812 1.00 62.56 174 THR A N 1
ATOM 1404 C CA . THR A 1 174 ? 4.467 -15.567 35.571 1.00 62.56 174 THR A CA 1
ATOM 1405 C C . THR A 1 174 ? 5.082 -16.292 36.747 1.00 62.56 174 THR A C 1
ATOM 1407 O O . THR A 1 174 ? 5.522 -15.675 37.712 1.00 62.56 174 THR A O 1
ATOM 1410 N N . ASN A 1 175 ? 5.076 -17.618 36.675 1.00 62.72 175 ASN A N 1
ATOM 1411 C CA . ASN A 1 175 ? 5.786 -18.466 37.611 1.00 62.72 175 ASN A CA 1
ATOM 1412 C C . ASN A 1 175 ? 7.289 -18.127 37.474 1.00 62.72 175 ASN A C 1
ATOM 1414 O O . ASN A 1 175 ? 7.880 -18.442 36.434 1.00 62.72 175 ASN A O 1
ATOM 1418 N N . PRO A 1 176 ? 7.933 -17.467 38.457 1.00 63.16 176 PRO A N 1
ATOM 1419 C CA . PRO A 1 176 ? 9.291 -16.930 38.302 1.00 63.16 176 PRO A CA 1
ATOM 1420 C C . PRO A 1 176 ? 10.387 -18.016 38.245 1.00 63.16 176 PRO A C 1
ATOM 1422 O O . PRO A 1 176 ? 11.572 -17.697 38.208 1.00 63.16 176 PRO A O 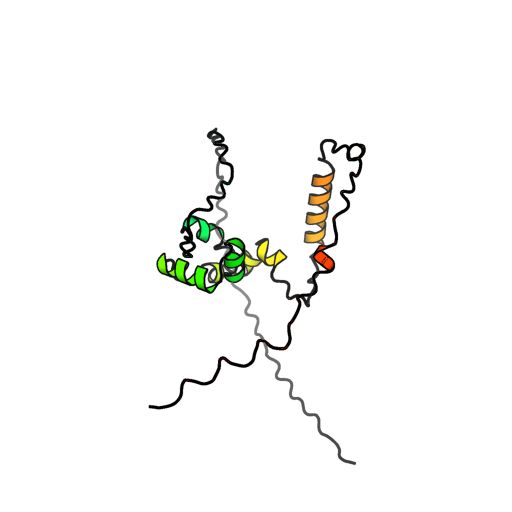1
ATOM 1425 N N . GLY A 1 177 ? 10.022 -19.304 38.219 1.00 57.81 177 GLY A N 1
ATOM 1426 C CA . GLY A 1 177 ? 10.954 -20.430 38.319 1.00 57.81 177 GLY A CA 1
ATOM 1427 C C . GLY A 1 177 ? 11.380 -21.118 37.012 1.00 57.81 177 GLY A C 1
ATOM 1428 O O . GLY A 1 177 ? 12.294 -21.935 37.057 1.00 57.81 177 GLY A O 1
ATOM 1429 N N . SER A 1 178 ? 10.772 -20.844 35.849 1.00 54.91 178 SER A N 1
ATOM 1430 C CA . SER A 1 178 ? 10.934 -21.740 34.676 1.00 54.91 178 SER A CA 1
ATOM 1431 C C . SER A 1 178 ? 11.994 -21.336 33.633 1.00 54.91 178 SER A C 1
ATOM 1433 O O . SER A 1 178 ? 12.186 -22.056 32.654 1.00 54.91 178 SER A O 1
ATOM 1435 N N . LEU A 1 179 ? 12.700 -20.212 33.789 1.00 54.78 179 LEU A N 1
ATOM 1436 C CA . LEU A 1 179 ? 13.469 -19.598 32.690 1.00 54.78 179 LEU A CA 1
ATOM 1437 C C . LEU A 1 179 ? 14.997 -19.638 32.876 1.00 54.78 179 LEU A C 1
ATOM 1439 O O . LEU A 1 179 ? 15.685 -18.678 32.535 1.00 54.78 179 LEU A O 1
ATOM 1443 N N . ARG A 1 180 ? 15.561 -20.726 33.429 1.00 51.94 180 ARG A N 1
ATOM 1444 C CA . ARG A 1 180 ? 17.007 -20.739 33.747 1.00 51.94 180 ARG A CA 1
ATOM 1445 C C . ARG A 1 180 ? 17.846 -21.976 33.415 1.00 51.94 180 ARG A C 1
ATOM 1447 O O . ARG A 1 180 ? 18.923 -22.088 33.988 1.00 51.94 180 ARG A O 1
ATOM 1454 N N . GLN A 1 181 ? 17.455 -22.871 32.499 1.00 58.31 181 GLN A N 1
ATOM 1455 C CA . GLN A 1 181 ? 18.285 -24.075 32.256 1.00 58.31 181 GLN A CA 1
ATOM 1456 C C . GLN A 1 181 ? 18.712 -24.415 30.819 1.00 58.31 181 GLN A C 1
ATOM 1458 O O . GLN A 1 181 ? 19.408 -25.411 30.652 1.00 58.31 181 GLN A O 1
ATOM 1463 N N . HIS A 1 182 ? 18.424 -23.617 29.780 1.00 53.62 182 HIS A N 1
ATOM 1464 C CA . HIS A 1 182 ? 18.689 -24.080 28.402 1.00 53.62 182 HIS A CA 1
ATOM 1465 C C . HIS A 1 182 ? 19.801 -23.387 27.595 1.00 53.62 182 HIS A C 1
ATOM 1467 O O . HIS A 1 182 ? 19.759 -23.390 26.372 1.00 53.62 182 HIS A O 1
ATOM 1473 N N . TYR A 1 183 ? 20.844 -22.863 28.248 1.00 55.50 183 TYR A N 1
ATOM 1474 C CA . TYR A 1 183 ? 22.056 -22.400 27.549 1.00 55.50 183 TYR A CA 1
ATOM 1475 C C . TYR A 1 183 ? 23.342 -22.878 28.237 1.00 55.50 183 TYR A C 1
ATOM 1477 O O . TYR A 1 183 ? 24.105 -22.086 28.776 1.00 55.50 183 TYR A O 1
ATOM 1485 N N . GLN A 1 184 ? 23.604 -24.185 28.214 1.00 58.16 184 GLN A N 1
ATOM 1486 C CA . GLN A 1 184 ? 24.949 -24.732 28.434 1.00 58.16 184 GLN A CA 1
ATOM 1487 C C . GLN A 1 184 ? 25.122 -26.025 27.634 1.00 58.16 184 GLN A C 1
ATOM 1489 O O . GLN A 1 184 ? 24.976 -27.108 28.188 1.00 58.16 184 GLN A O 1
ATOM 1494 N N . LYS A 1 185 ? 25.399 -25.930 26.328 1.00 59.66 185 LYS A N 1
ATOM 1495 C CA . LYS A 1 185 ? 26.084 -26.986 25.551 1.00 59.66 185 LYS A CA 1
ATOM 1496 C C . LYS A 1 185 ? 26.244 -26.551 24.097 1.00 59.66 185 LYS A C 1
ATOM 1498 O O . LYS A 1 185 ? 25.430 -26.910 23.269 1.00 59.66 185 LYS A O 1
ATOM 1503 N N . CYS A 1 186 ? 27.291 -25.785 23.802 1.00 54.75 186 CYS A N 1
ATOM 1504 C CA . CYS A 1 186 ? 27.951 -25.767 22.491 1.00 54.75 186 CYS A CA 1
ATOM 1505 C C . CYS A 1 186 ? 29.319 -25.100 22.666 1.00 54.75 186 CYS A C 1
ATOM 1507 O O . CYS A 1 186 ? 29.479 -23.898 22.488 1.00 54.75 186 CYS A O 1
ATOM 1509 N N . GLY A 1 187 ? 30.303 -25.892 23.079 1.00 62.28 187 GLY A N 1
ATOM 1510 C CA . GLY A 1 187 ? 31.700 -25.488 23.124 1.00 62.28 187 GLY A CA 1
ATOM 1511 C C . GLY A 1 187 ? 32.580 -26.729 23.157 1.00 62.28 187 GLY A C 1
ATOM 1512 O O . GLY A 1 187 ? 32.386 -27.574 24.030 1.00 62.28 187 GLY A O 1
ATOM 1513 N N . LYS A 1 188 ? 33.553 -26.772 22.237 1.00 58.28 188 LYS A N 1
ATOM 1514 C CA . LYS A 1 188 ? 34.582 -27.801 21.983 1.00 58.28 188 LYS A CA 1
ATOM 1515 C C . LYS A 1 188 ? 34.187 -28.869 20.953 1.00 58.28 188 LYS A C 1
ATOM 1517 O O . LYS A 1 188 ? 33.557 -29.866 21.295 1.00 58.28 188 LYS A O 1
ATOM 1522 N N . LYS A 1 189 ? 34.669 -28.718 19.720 1.00 60.56 189 LYS A N 1
ATOM 1523 C CA . LYS A 1 189 ? 35.990 -29.213 19.296 1.00 60.56 189 LYS A CA 1
ATOM 1524 C C . LYS A 1 189 ? 36.466 -28.439 18.075 1.00 60.56 189 LYS A C 1
ATOM 1526 O O . LYS A 1 189 ? 35.586 -28.029 17.291 1.00 60.56 189 LYS A O 1
#

InterPro domains:
  IPR003035 RWP-RK domain [PF02042] (57-122)
  IPR003035 RWP-RK domain [PS51519] (43-128)

pLDDT: mean 70.05, std 17.15, range [40.16, 96.5]

Sequence (189 aa):
MVEDGLENTGKGRNIKNKSDEKRSHGLEQCTTTIGLELNSEKASSSSPELELAENTHRINLSRDKIKKYFKCPQGLAARFLGVSISTLKRRFYDLEMGRWPYQSIPLEQRKKGLYYLINEVEPNNPKHLTDESIAIIQAAFRSSLQNKPGLNYDQYEDKTKKMDYQFLSYVPNTNPGSLRQHYQKCGKK

Foldseek 3Di:
DDDDDDDDDDDDDDDDDDDDDDDDDDPDDDPDPPPPPPPPDDPPPDDPPPPPDDDPPQDDDDPVLLVVCLLDDLCVSCVVSVHHSVSVVVNCVVVVVPDRNNVVDDPVRNCPDPCCVVPVDPVPDPPPDPVVNVVVVVVVVVVVVVPDPDPPPVPPPPPPPPDPCVVVPPDPPPPVPDPPDPPPDDDDD